Protein AF-A0A9D7SZI3-F1 (afdb_monomer_lite)

Sequence (268 aa):
MIVQEKLRLREKVSYGCGDFASCLYWQTFMLYLTFYYTDVFGLSALAAAALLGLSRSVDAFFDPVMGMIGDRTKTRWGKYRPYLLWLCVPFALAGVLTFTTPGDTMVIRLESGFAGLVRNGFGAIAEGFKGFAYVFDAFHVGFVANWFENLSSMANALKAEVTGRLIWAFFTYNTLMLLYTAINIPYTAMLGVITPNSVERTSLSSIKFVGAFLGGNIVVSFFLLLCVKWLGQGNAAQGWQYTFTIIGAAAIVFFVTFFNTQERVTRQ

pLDDT: mean 85.44, std 7.6, range [35.38, 93.62]

Secondary structure (DSSP, 8-state):
----PPPPHHHHHHHHHHHHHHHHHHHHHHHHHHHIIIIIS---HHHHHHHHHHHHHHHHHHHHHHHHHHHH---TT-SSHHHHHHHHHHHHHHHHHHTPPPPHHHHHHHHHHHHHHHHHHHHHHHHHHHHHHHHHHHTT-HHHHHHHHHHHHHHHHHHHT--HHHHHHHHHHHHHHHHHHHHHHHHHHHHHHH-S-HHHHHHHHHHHHHHHIIIIIIIIIIIIHHHHHHHHTT-HHHHHHHHHHHHHHHTHHHHHHHHH--------

Structure (mmCIF, N/CA/C/O backbone):
data_AF-A0A9D7SZI3-F1
#
_entry.id   AF-A0A9D7SZI3-F1
#
loop_
_atom_site.group_PDB
_atom_site.id
_atom_site.type_symbol
_atom_site.label_atom_id
_atom_site.label_alt_id
_atom_site.label_comp_id
_atom_site.label_asym_id
_atom_site.label_entity_id
_atom_site.label_seq_id
_atom_site.pdbx_PDB_ins_code
_atom_site.Cartn_x
_atom_site.Cartn_y
_atom_site.Cartn_z
_atom_site.occupancy
_atom_site.B_iso_or_equiv
_atom_site.auth_seq_id
_atom_site.auth_comp_id
_atom_site.auth_asym_id
_atom_site.auth_atom_id
_atom_site.pdbx_PDB_model_num
ATOM 1 N N . MET A 1 1 ? -32.062 5.744 28.380 1.00 35.38 1 MET A N 1
ATOM 2 C CA . MET A 1 1 ? -30.679 6.014 28.832 1.00 35.38 1 MET A CA 1
ATOM 3 C C . MET A 1 1 ? -29.761 5.014 28.151 1.00 35.38 1 MET A C 1
ATOM 5 O O . MET A 1 1 ? -29.783 3.850 28.522 1.00 35.38 1 MET A O 1
ATOM 9 N N . ILE A 1 2 ? -29.021 5.421 27.116 1.00 43.84 2 ILE A N 1
ATOM 10 C CA . ILE A 1 2 ? -27.943 4.578 26.584 1.00 43.84 2 ILE A CA 1
ATOM 11 C C . ILE A 1 2 ? -26.824 4.679 27.614 1.00 43.84 2 ILE A C 1
ATOM 13 O O . ILE A 1 2 ? -26.226 5.744 27.759 1.00 43.84 2 ILE A O 1
ATOM 17 N N . VAL A 1 3 ? -26.598 3.618 28.385 1.00 48.81 3 VAL A N 1
ATOM 18 C CA . VAL A 1 3 ? -25.419 3.523 29.247 1.00 48.81 3 VAL A CA 1
ATOM 19 C C . VAL A 1 3 ? -24.211 3.661 28.321 1.00 48.81 3 VAL A C 1
ATOM 21 O O . VAL A 1 3 ? -23.968 2.796 27.482 1.00 48.81 3 VAL A O 1
ATOM 24 N N . GLN A 1 4 ? -23.513 4.797 28.390 1.00 55.09 4 GLN A N 1
ATOM 25 C CA . GLN A 1 4 ? -22.267 5.008 27.659 1.00 55.09 4 GLN A CA 1
ATOM 26 C C . GLN A 1 4 ? -21.216 4.076 28.265 1.00 55.09 4 GLN A C 1
ATOM 28 O O . GLN A 1 4 ? -20.529 4.440 29.218 1.00 55.09 4 GLN A O 1
ATOM 33 N N . GLU A 1 5 ? -21.110 2.855 27.743 1.00 64.00 5 GLU A N 1
ATOM 34 C CA . GLU A 1 5 ? -20.020 1.958 28.112 1.00 64.00 5 GLU A CA 1
ATOM 35 C C . GLU A 1 5 ? -18.685 2.613 27.740 1.00 64.00 5 GLU A C 1
ATOM 37 O O . GLU A 1 5 ? -18.404 2.910 26.575 1.00 64.00 5 GLU A O 1
ATOM 42 N N . LYS A 1 6 ? -17.857 2.851 28.760 1.00 72.81 6 LYS A N 1
ATOM 43 C CA . LYS A 1 6 ? -16.458 3.240 28.593 1.00 72.81 6 LYS A CA 1
ATOM 44 C C . LYS A 1 6 ? -15.742 2.120 2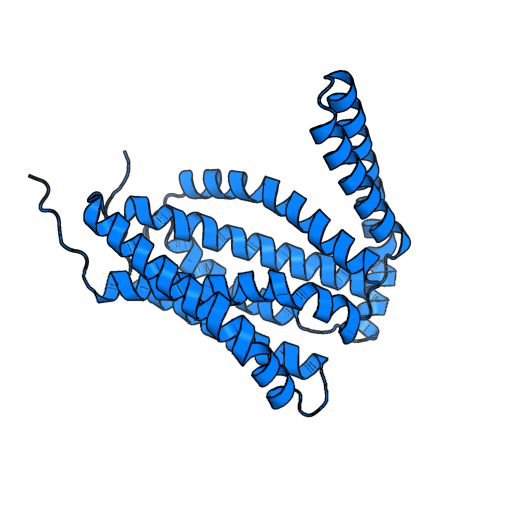7.842 1.00 72.81 6 LYS A C 1
ATOM 46 O O . LYS A 1 6 ? -15.781 0.966 28.272 1.00 72.81 6 LYS A O 1
ATOM 51 N N . LEU A 1 7 ? -15.071 2.452 26.740 1.00 79.69 7 LEU A N 1
ATOM 52 C CA . LEU A 1 7 ? -14.306 1.466 25.981 1.00 79.69 7 LEU A CA 1
ATOM 53 C C . LEU A 1 7 ? -13.158 0.934 26.836 1.00 79.69 7 LEU A C 1
ATOM 55 O O . LEU A 1 7 ? -12.437 1.701 27.485 1.00 79.69 7 LEU A O 1
ATOM 59 N N . ARG A 1 8 ? -12.951 -0.384 26.808 1.00 84.44 8 ARG A N 1
ATOM 60 C CA . ARG A 1 8 ? -11.835 -0.991 27.541 1.00 84.44 8 ARG A CA 1
ATOM 61 C C . ARG A 1 8 ? -10.522 -0.560 26.895 1.00 84.44 8 ARG A C 1
ATOM 63 O O . ARG A 1 8 ? -10.411 -0.505 25.671 1.00 84.44 8 ARG A O 1
ATOM 70 N N . LEU A 1 9 ? -9.493 -0.332 27.713 1.00 83.56 9 LEU A N 1
ATOM 71 C CA . LEU A 1 9 ? -8.164 0.069 27.233 1.00 83.56 9 LEU A CA 1
ATOM 72 C C . LEU A 1 9 ? -7.626 -0.887 26.155 1.00 83.56 9 LEU A C 1
ATOM 74 O O . LEU A 1 9 ? -7.073 -0.440 25.156 1.00 83.56 9 LEU A O 1
ATOM 78 N N . ARG A 1 10 ? -7.868 -2.195 26.312 1.00 83.44 10 ARG A N 1
ATOM 79 C CA . ARG A 1 10 ? -7.487 -3.225 25.335 1.00 83.44 10 ARG A CA 1
ATOM 80 C C . ARG A 1 10 ? -8.072 -2.975 23.944 1.00 83.44 10 ARG A C 1
ATOM 82 O O . ARG A 1 10 ? -7.363 -3.173 22.963 1.00 83.44 10 ARG A O 1
ATOM 89 N N . GLU A 1 11 ? -9.329 -2.541 23.847 1.00 84.31 11 GLU A N 1
ATOM 90 C CA . GLU A 1 11 ? -9.974 -2.251 22.559 1.00 84.31 11 GLU A CA 1
ATOM 91 C C . GLU A 1 11 ? -9.332 -1.027 21.908 1.00 84.31 11 GLU A C 1
ATOM 93 O O . GLU A 1 11 ? -9.001 -1.058 20.726 1.00 84.31 11 GLU A O 1
ATOM 98 N N . LYS A 1 12 ? -9.077 0.022 22.703 1.00 85.88 12 LYS A N 1
ATOM 99 C CA . LYS A 1 12 ? -8.438 1.252 22.221 1.00 85.88 12 LYS A CA 1
ATOM 100 C C . LYS A 1 12 ? -7.021 1.007 21.713 1.00 85.88 12 LYS A C 1
ATOM 102 O O . LYS A 1 12 ? -6.677 1.453 20.624 1.00 85.88 12 LYS A O 1
ATOM 107 N N . VAL A 1 13 ? -6.217 0.275 22.485 1.00 87.38 13 VAL A N 1
ATOM 108 C CA . VAL A 1 13 ? -4.839 -0.074 22.112 1.00 87.38 13 VAL A CA 1
ATOM 109 C C . VAL A 1 13 ? -4.837 -0.972 20.879 1.00 87.38 13 VAL A C 1
ATOM 111 O O . VAL A 1 13 ? -4.111 -0.689 19.937 1.00 87.38 13 VAL A O 1
ATOM 114 N N . SER A 1 14 ? -5.698 -1.994 20.829 1.00 86.75 14 SER A N 1
ATOM 115 C CA . SER A 1 14 ? -5.783 -2.887 19.662 1.00 86.75 14 SER A CA 1
ATOM 116 C C . SER A 1 14 ? -6.218 -2.154 18.397 1.00 86.75 14 SER A C 1
ATOM 118 O O . SER A 1 14 ? -5.768 -2.507 17.310 1.00 86.75 14 SER A O 1
ATOM 120 N N . TYR A 1 15 ? -7.078 -1.140 18.532 1.00 86.81 15 TYR A N 1
ATOM 121 C CA . TYR A 1 15 ? -7.396 -0.235 17.438 1.00 86.81 15 TYR A CA 1
ATOM 122 C C . TYR A 1 15 ? -6.131 0.519 17.012 1.00 86.81 15 TYR A C 1
ATOM 124 O O . TYR A 1 15 ? -5.664 0.297 15.908 1.00 86.81 15 TYR A O 1
ATOM 132 N N . GLY A 1 16 ? -5.463 1.263 17.902 1.00 86.62 16 GLY A N 1
ATOM 133 C CA . GLY A 1 16 ? -4.212 1.968 17.565 1.00 86.62 16 GLY A CA 1
ATOM 134 C C . GLY A 1 16 ? -3.120 1.094 16.931 1.00 86.62 16 GLY A C 1
ATOM 135 O O . GLY A 1 16 ? -2.449 1.529 15.998 1.00 86.62 16 GLY A O 1
ATOM 136 N N . CYS A 1 17 ? -2.977 -0.159 17.367 1.00 86.94 17 CYS A N 1
ATOM 137 C CA . CYS A 1 17 ? -2.042 -1.117 16.774 1.00 86.94 17 CYS A CA 1
ATOM 138 C C . CYS A 1 17 ? -2.381 -1.471 15.310 1.00 86.94 17 CYS A C 1
ATOM 140 O O . CYS A 1 17 ? -1.472 -1.695 14.513 1.00 86.94 17 CYS A O 1
ATOM 142 N N . GLY A 1 18 ? -3.660 -1.486 14.926 1.00 85.81 18 GLY A N 1
ATOM 143 C CA . GLY A 1 18 ? -4.059 -1.663 13.525 1.00 85.81 18 GLY A CA 1
ATOM 144 C C . GLY A 1 18 ? -3.600 -0.497 12.643 1.00 85.81 18 GLY A C 1
ATOM 145 O O . GLY A 1 18 ? -3.135 -0.703 11.520 1.00 85.81 18 GLY A O 1
ATOM 146 N N . ASP A 1 19 ? -3.640 0.729 13.171 1.00 86.94 19 ASP A N 1
ATOM 147 C CA . ASP A 1 19 ? -3.132 1.904 12.452 1.00 86.94 19 ASP A CA 1
ATOM 148 C C . ASP A 1 19 ? -1.609 1.902 12.369 1.00 86.94 19 ASP A C 1
ATOM 150 O O . ASP A 1 19 ? -1.048 2.198 11.321 1.00 86.94 19 ASP A O 1
ATOM 154 N N . PHE A 1 20 ? -0.938 1.475 13.442 1.00 89.12 20 PHE A N 1
ATOM 155 C CA . PHE A 1 20 ? 0.502 1.232 13.433 1.00 89.12 20 PHE A CA 1
ATOM 156 C C . PHE A 1 20 ? 0.895 0.305 12.274 1.00 89.12 20 PHE A C 1
ATOM 158 O O . PHE A 1 20 ? 1.752 0.670 11.473 1.00 89.12 20 PHE A O 1
ATOM 165 N N . ALA A 1 21 ? 0.223 -0.844 12.125 1.00 87.00 21 ALA A N 1
ATOM 166 C CA . ALA A 1 21 ? 0.484 -1.777 11.027 1.00 87.00 21 ALA A CA 1
ATOM 167 C C . ALA A 1 21 ? 0.198 -1.152 9.651 1.00 87.00 21 ALA A C 1
ATOM 169 O O . ALA A 1 21 ? 1.016 -1.268 8.743 1.00 87.00 21 ALA A O 1
ATOM 170 N N . SER A 1 22 ? -0.919 -0.433 9.506 1.00 85.44 22 SER A N 1
ATOM 171 C CA . SER A 1 22 ? -1.284 0.262 8.259 1.00 85.44 22 SER A CA 1
ATOM 172 C C . SER A 1 22 ? -0.234 1.299 7.849 1.00 85.44 22 SER A C 1
ATOM 174 O O . SER A 1 22 ? 0.132 1.406 6.676 1.00 85.44 22 SER A O 1
ATOM 176 N N . CYS A 1 23 ? 0.272 2.056 8.821 1.00 88.31 23 CYS A N 1
ATOM 177 C CA . CYS A 1 23 ? 1.246 3.115 8.603 1.00 88.31 23 CYS A CA 1
ATOM 178 C C . CYS A 1 23 ? 2.655 2.593 8.334 1.00 88.31 23 CYS A C 1
ATOM 180 O O . CYS A 1 23 ? 3.398 3.282 7.639 1.00 88.31 23 CYS A O 1
ATOM 182 N N . LEU A 1 24 ? 3.009 1.383 8.790 1.00 88.19 24 LEU A N 1
ATOM 183 C CA . LEU A 1 24 ? 4.254 0.734 8.364 1.00 88.19 24 LEU A CA 1
ATOM 184 C C . LEU A 1 24 ? 4.293 0.584 6.839 1.00 88.19 24 LEU A C 1
ATOM 186 O O . LEU A 1 24 ? 5.290 0.925 6.214 1.00 88.19 24 LEU A O 1
ATOM 190 N N . TYR A 1 25 ? 3.199 0.138 6.222 1.00 87.31 25 TYR A N 1
ATOM 191 C CA . TYR A 1 25 ? 3.126 0.013 4.765 1.00 87.31 25 TYR A CA 1
ATOM 192 C C . TYR A 1 25 ? 3.063 1.372 4.079 1.00 87.31 25 TYR A C 1
ATOM 194 O O . TYR A 1 25 ? 3.909 1.679 3.240 1.00 87.31 25 TYR A O 1
ATOM 202 N N . TRP A 1 26 ? 2.099 2.207 4.476 1.00 86.25 26 TRP A N 1
ATOM 203 C CA . TRP A 1 26 ? 1.867 3.503 3.839 1.00 86.25 26 TRP A CA 1
ATOM 204 C C . TRP A 1 26 ? 3.117 4.378 3.835 1.00 86.25 26 TRP A C 1
ATOM 206 O O . TRP A 1 26 ? 3.531 4.859 2.782 1.00 86.25 26 TRP A O 1
ATOM 216 N N . GLN A 1 27 ? 3.763 4.538 4.994 1.00 89.19 27 GLN A N 1
ATOM 217 C CA . GLN A 1 27 ? 4.953 5.374 5.098 1.00 89.19 27 GLN A CA 1
ATOM 218 C C . GLN A 1 27 ? 6.115 4.795 4.290 1.00 89.19 27 GLN A C 1
ATOM 220 O O . GLN A 1 27 ? 6.851 5.549 3.653 1.00 89.19 27 GLN A O 1
ATOM 225 N N . THR A 1 28 ? 6.263 3.466 4.265 1.00 88.06 28 THR A N 1
ATOM 226 C CA . THR A 1 28 ? 7.332 2.834 3.484 1.00 88.06 28 THR A CA 1
ATOM 227 C C . THR A 1 28 ? 7.138 3.082 1.997 1.00 88.06 28 THR A C 1
ATOM 229 O O . THR A 1 28 ? 8.106 3.371 1.296 1.00 88.06 28 THR A O 1
ATOM 232 N N . PHE A 1 29 ? 5.898 3.050 1.505 1.00 85.56 29 PHE A N 1
ATOM 233 C CA . PHE A 1 29 ? 5.634 3.346 0.100 1.00 85.56 29 PHE A CA 1
ATOM 234 C C . PHE A 1 29 ? 5.911 4.801 -0.255 1.00 85.56 29 PHE A C 1
ATOM 236 O O . PHE A 1 29 ? 6.459 5.071 -1.319 1.00 85.56 29 PHE A O 1
ATOM 243 N N . MET A 1 30 ? 5.558 5.734 0.633 1.00 85.62 30 MET A N 1
ATOM 244 C CA . MET A 1 30 ? 5.808 7.158 0.398 1.00 85.62 30 MET A CA 1
ATOM 245 C C . MET A 1 30 ? 7.298 7.483 0.359 1.00 85.62 30 MET A C 1
ATOM 247 O O . MET A 1 30 ? 7.715 8.300 -0.455 1.00 85.62 30 MET A O 1
ATOM 251 N N . LEU A 1 31 ? 8.088 6.871 1.242 1.00 88.06 31 LEU A N 1
ATOM 252 C CA . LEU A 1 31 ? 9.496 7.225 1.395 1.00 88.06 31 LEU A CA 1
ATOM 253 C C . LEU A 1 31 ? 10.429 6.396 0.524 1.00 88.06 31 LEU A C 1
ATOM 255 O O . LEU A 1 31 ? 11.403 6.938 0.018 1.00 88.06 31 LEU A O 1
ATOM 259 N N . TYR A 1 32 ? 10.171 5.098 0.372 1.00 89.06 32 TYR A N 1
ATOM 260 C CA . TYR A 1 32 ? 11.195 4.158 -0.082 1.00 89.06 32 TYR A CA 1
ATOM 261 C C . TYR A 1 32 ? 10.868 3.414 -1.370 1.00 89.06 32 TYR A C 1
ATOM 263 O O . TYR A 1 32 ? 11.782 2.897 -2.008 1.00 89.06 32 TYR A O 1
ATOM 271 N N . LEU A 1 33 ? 9.603 3.368 -1.791 1.00 88.88 33 LEU A N 1
ATOM 272 C CA . LEU A 1 33 ? 9.218 2.587 -2.968 1.00 88.88 33 LEU A CA 1
ATOM 273 C C . LEU A 1 33 ? 9.842 3.127 -4.259 1.00 88.88 33 LEU A C 1
ATOM 275 O O . LEU A 1 33 ? 10.287 2.342 -5.091 1.00 88.88 33 LEU A O 1
ATOM 279 N N . THR A 1 34 ? 9.948 4.451 -4.400 1.00 89.75 34 THR A N 1
ATOM 280 C CA . THR A 1 34 ? 10.642 5.065 -5.541 1.00 89.75 34 THR A CA 1
ATOM 281 C C . THR A 1 34 ? 12.109 4.644 -5.583 1.00 89.75 34 THR A C 1
ATOM 283 O O . THR A 1 34 ? 12.559 4.168 -6.618 1.00 89.75 34 THR A O 1
ATOM 286 N N . PHE A 1 35 ? 12.825 4.742 -4.454 1.00 87.88 35 PHE A N 1
ATOM 287 C CA . PHE A 1 35 ? 14.231 4.326 -4.357 1.00 87.88 35 PHE A CA 1
ATOM 288 C C . PHE A 1 35 ? 14.410 2.836 -4.642 1.00 87.88 35 PHE A C 1
ATOM 290 O O . PHE A 1 35 ? 15.340 2.437 -5.332 1.00 87.88 35 PHE A O 1
ATOM 297 N N . TYR A 1 36 ? 13.503 1.994 -4.147 1.00 89.25 36 TYR A N 1
ATOM 298 C CA . TYR A 1 36 ? 13.521 0.570 -4.457 1.00 89.25 36 TYR A CA 1
ATOM 299 C C . TYR A 1 36 ? 13.370 0.323 -5.967 1.00 89.25 36 TYR A C 1
ATOM 301 O O . TYR A 1 36 ? 14.130 -0.452 -6.550 1.00 89.25 36 TYR A O 1
ATOM 309 N N . TYR A 1 37 ? 12.433 1.014 -6.620 1.00 89.88 37 TYR A N 1
ATOM 310 C CA . TYR A 1 37 ? 12.204 0.863 -8.053 1.00 89.88 37 TYR A CA 1
ATOM 311 C C . TYR A 1 37 ? 13.349 1.367 -8.926 1.00 89.88 37 TYR A C 1
ATOM 313 O O . TYR A 1 37 ? 13.653 0.720 -9.929 1.00 89.88 37 TYR A O 1
ATOM 321 N N . THR A 1 38 ? 14.023 2.446 -8.536 1.00 90.06 38 THR A N 1
ATOM 322 C CA . THR A 1 38 ? 15.177 2.959 -9.282 1.00 90.06 38 THR A CA 1
ATOM 323 C C . THR A 1 38 ? 16.442 2.156 -9.012 1.00 90.06 38 THR A C 1
ATOM 325 O O . THR A 1 38 ? 17.086 1.692 -9.949 1.00 90.06 38 THR A O 1
ATOM 328 N N . ASP A 1 39 ? 16.774 1.928 -7.743 1.00 85.94 39 ASP A N 1
ATOM 329 C CA . ASP A 1 39 ? 18.122 1.500 -7.353 1.00 85.94 39 ASP A CA 1
ATOM 330 C C . ASP A 1 39 ? 18.249 -0.024 -7.268 1.00 85.94 39 ASP A C 1
ATOM 332 O O . ASP A 1 39 ? 19.334 -0.573 -7.451 1.00 85.94 39 ASP A O 1
ATOM 336 N N . VAL A 1 40 ? 17.146 -0.725 -6.991 1.00 85.25 40 VAL A N 1
ATOM 337 C CA . VAL A 1 40 ? 17.132 -2.191 -6.852 1.00 85.25 40 VAL A CA 1
ATOM 338 C C . VAL A 1 40 ? 16.502 -2.846 -8.073 1.00 85.25 40 VAL A C 1
ATOM 340 O O . VAL A 1 40 ? 17.044 -3.801 -8.625 1.00 85.25 40 VAL A O 1
ATOM 343 N N . PHE A 1 41 ? 15.351 -2.336 -8.507 1.00 82.25 41 PHE A N 1
ATOM 344 C CA . PHE A 1 41 ? 14.621 -2.876 -9.656 1.00 82.25 41 PHE A CA 1
ATOM 345 C C . PHE A 1 41 ? 15.207 -2.423 -10.999 1.00 82.25 41 PHE A C 1
ATOM 347 O O . PHE A 1 41 ? 15.075 -3.132 -12.003 1.00 82.25 41 PHE A O 1
ATOM 354 N N . GLY A 1 42 ? 15.889 -1.275 -11.018 1.00 84.56 42 GLY A N 1
ATOM 355 C CA . GLY A 1 42 ? 16.525 -0.720 -12.211 1.00 84.56 42 GLY A CA 1
ATOM 356 C C . GLY A 1 42 ? 15.542 -0.089 -13.198 1.00 84.56 42 GLY A C 1
ATOM 357 O O . GLY A 1 42 ? 15.817 -0.080 -14.395 1.00 84.56 42 GLY A O 1
ATOM 358 N N . LEU A 1 43 ? 14.382 0.386 -12.731 1.00 87.88 43 LEU A N 1
ATOM 359 C CA . LEU A 1 43 ? 13.496 1.223 -13.542 1.00 87.88 43 LEU A CA 1
ATOM 360 C C . LEU A 1 43 ? 14.085 2.631 -13.666 1.00 87.88 43 LEU A C 1
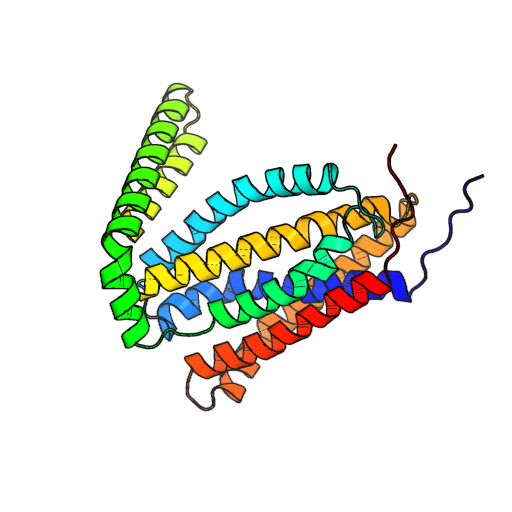ATOM 362 O O . LEU A 1 43 ? 14.752 3.117 -12.750 1.00 87.88 43 LEU A O 1
ATOM 366 N N . SER A 1 44 ? 13.808 3.320 -14.775 1.00 90.69 44 SER A N 1
ATOM 367 C CA . SER A 1 44 ? 14.154 4.737 -14.861 1.00 90.69 44 SER A CA 1
ATOM 368 C C . SER A 1 44 ? 13.393 5.526 -13.789 1.00 90.69 44 SER A C 1
ATOM 370 O O . SER A 1 44 ? 12.268 5.181 -13.412 1.00 90.69 44 SER A O 1
ATOM 372 N N . ALA A 1 45 ? 13.985 6.620 -13.305 1.00 89.12 45 ALA A N 1
ATOM 373 C CA . ALA A 1 45 ? 13.317 7.497 -12.344 1.00 89.12 45 ALA A CA 1
ATOM 374 C C . ALA A 1 45 ? 11.984 8.036 -12.892 1.00 89.12 45 ALA A C 1
ATOM 376 O O . ALA A 1 45 ? 11.014 8.167 -12.144 1.00 89.12 45 ALA A O 1
ATOM 377 N N . LEU A 1 46 ? 11.920 8.290 -14.205 1.00 89.06 46 LEU A N 1
ATOM 378 C CA . LEU A 1 46 ? 10.707 8.743 -14.873 1.00 89.06 46 LEU A CA 1
ATOM 379 C C . LEU A 1 46 ? 9.625 7.657 -14.867 1.00 89.06 46 LEU A C 1
ATOM 381 O O . LEU A 1 46 ? 8.490 7.950 -14.499 1.00 89.06 46 LEU A O 1
ATOM 385 N N . ALA A 1 47 ? 9.959 6.413 -15.219 1.00 89.25 47 ALA A N 1
ATOM 386 C CA . ALA A 1 47 ? 8.999 5.312 -15.195 1.00 89.25 47 ALA A CA 1
ATOM 387 C C . ALA A 1 47 ? 8.544 4.976 -13.773 1.00 89.25 47 ALA A C 1
ATOM 389 O O . ALA A 1 47 ? 7.355 4.759 -13.555 1.00 89.25 47 ALA A O 1
ATOM 390 N N . ALA A 1 48 ? 9.447 4.992 -12.790 1.00 91.12 48 ALA A N 1
ATOM 391 C CA . ALA A 1 48 ? 9.080 4.799 -11.390 1.00 91.12 48 ALA A CA 1
ATOM 392 C C . ALA A 1 48 ? 8.098 5.888 -10.919 1.00 91.12 48 ALA A C 1
ATOM 394 O O . ALA A 1 48 ? 7.040 5.572 -10.378 1.00 91.12 48 ALA A O 1
ATOM 395 N N . ALA A 1 49 ? 8.387 7.165 -11.190 1.00 89.12 49 ALA A N 1
ATOM 396 C CA . ALA A 1 49 ? 7.495 8.271 -10.838 1.00 89.12 49 ALA A CA 1
ATOM 397 C C . ALA A 1 49 ? 6.146 8.194 -11.575 1.00 89.12 49 ALA A C 1
ATOM 399 O O . ALA A 1 49 ? 5.093 8.375 -10.958 1.00 89.12 49 ALA A O 1
ATOM 400 N N . ALA A 1 50 ? 6.166 7.883 -12.874 1.00 91.81 50 ALA A N 1
ATOM 401 C CA . ALA A 1 50 ? 4.971 7.724 -13.694 1.00 91.81 50 ALA A CA 1
ATOM 402 C C . ALA A 1 50 ? 4.080 6.577 -13.194 1.00 91.81 50 ALA A C 1
ATOM 404 O O . ALA A 1 50 ? 2.869 6.752 -13.075 1.00 91.81 50 ALA A O 1
ATOM 405 N N . LEU A 1 51 ? 4.674 5.434 -12.834 1.00 91.81 51 LEU A N 1
ATOM 406 C CA . LEU A 1 51 ? 3.974 4.276 -12.276 1.00 91.81 51 LEU A CA 1
ATOM 407 C C . LEU A 1 51 ? 3.308 4.623 -10.952 1.00 91.81 51 LEU A C 1
ATOM 409 O O . LEU A 1 51 ? 2.125 4.334 -10.764 1.00 91.81 51 LEU A O 1
ATOM 413 N N . LEU A 1 52 ? 4.046 5.263 -10.046 1.00 90.56 52 LEU A N 1
ATOM 414 C CA . LEU A 1 52 ? 3.516 5.635 -8.740 1.00 90.56 52 LEU A CA 1
ATOM 415 C C . LEU A 1 52 ? 2.392 6.659 -8.870 1.00 90.56 52 LEU A C 1
ATOM 417 O O . LEU A 1 52 ? 1.345 6.472 -8.258 1.00 90.56 52 LEU A O 1
ATOM 421 N N . GLY A 1 53 ? 2.562 7.698 -9.689 1.00 88.50 53 GLY A N 1
ATOM 422 C CA . GLY A 1 53 ? 1.526 8.715 -9.858 1.00 88.50 53 GLY A CA 1
ATOM 423 C C . GLY A 1 53 ? 0.278 8.202 -10.574 1.00 88.50 53 GLY A C 1
ATOM 424 O O . GLY A 1 53 ? -0.823 8.486 -10.113 1.00 88.50 53 GLY A O 1
ATOM 425 N N . LEU A 1 54 ? 0.417 7.375 -11.617 1.00 87.62 54 LEU A N 1
ATOM 426 C CA . LEU A 1 54 ? -0.742 6.749 -12.266 1.00 87.62 54 LEU A CA 1
ATOM 427 C C . LEU A 1 54 ? -1.505 5.822 -11.324 1.00 87.62 54 LEU A C 1
ATOM 429 O O . LEU A 1 54 ? -2.734 5.821 -11.327 1.00 87.62 54 LEU A O 1
ATOM 433 N N . SER A 1 55 ? -0.793 5.074 -10.483 1.00 88.31 55 SER A N 1
ATOM 434 C CA . SER A 1 55 ? -1.440 4.213 -9.488 1.00 88.31 55 SER A CA 1
ATOM 435 C C . SER A 1 55 ? -2.220 5.036 -8.450 1.00 88.31 55 SER A C 1
ATOM 437 O O . SER A 1 55 ? -3.268 4.601 -7.994 1.00 88.31 55 SER A O 1
ATOM 439 N N . ARG A 1 56 ? -1.809 6.276 -8.134 1.00 85.81 56 ARG A N 1
ATOM 440 C CA . ARG A 1 56 ? -2.620 7.163 -7.271 1.00 85.81 56 ARG A CA 1
ATOM 441 C C . ARG A 1 56 ? -3.918 7.610 -7.917 1.00 85.81 56 ARG A C 1
ATOM 443 O O . ARG A 1 56 ? -4.903 7.801 -7.211 1.00 85.81 56 ARG A O 1
ATOM 450 N N . SER A 1 57 ? -3.940 7.785 -9.235 1.00 81.94 57 SER A N 1
ATOM 451 C CA . SER A 1 57 ? -5.195 8.050 -9.939 1.00 81.94 57 SER A CA 1
ATOM 452 C C . SER A 1 57 ? -6.133 6.860 -9.829 1.00 81.94 57 SER A C 1
ATOM 454 O O . SER A 1 57 ? -7.319 7.063 -9.604 1.00 81.94 57 SER A O 1
ATOM 456 N N . VAL A 1 58 ? -5.605 5.636 -9.930 1.00 83.38 58 VAL A N 1
ATOM 457 C CA . VAL A 1 58 ? -6.372 4.407 -9.692 1.00 83.38 58 VAL A CA 1
ATOM 458 C C . VAL A 1 58 ? -6.974 4.442 -8.282 1.00 83.38 58 VAL A C 1
ATOM 460 O O . VAL A 1 58 ? -8.196 4.382 -8.151 1.00 83.38 58 VAL A O 1
ATOM 463 N N . ASP A 1 59 ? -6.162 4.665 -7.249 1.00 84.94 59 ASP A N 1
ATOM 464 C CA . ASP A 1 59 ? -6.639 4.746 -5.859 1.00 84.94 59 ASP A CA 1
ATOM 465 C C . ASP A 1 59 ? -7.725 5.813 -5.664 1.00 84.94 59 ASP A C 1
ATOM 467 O O . ASP A 1 59 ? -8.748 5.547 -5.035 1.00 84.94 59 ASP A O 1
ATOM 471 N N . ALA A 1 60 ? -7.572 6.989 -6.282 1.00 84.88 60 ALA A N 1
ATOM 472 C CA . ALA A 1 60 ? -8.557 8.068 -6.195 1.00 84.88 60 ALA A CA 1
ATOM 473 C C . ALA A 1 60 ? -9.961 7.652 -6.679 1.00 84.88 60 ALA A C 1
ATOM 475 O O . ALA A 1 60 ? -10.961 8.177 -6.185 1.00 84.88 60 ALA A O 1
ATOM 476 N N . PHE A 1 61 ? -10.057 6.699 -7.611 1.00 82.69 61 PHE A N 1
ATOM 477 C CA . PHE A 1 61 ? -11.334 6.121 -8.041 1.00 82.69 61 PHE A CA 1
ATOM 478 C C . PHE A 1 61 ? -11.799 4.973 -7.142 1.00 82.69 61 PHE A C 1
ATOM 480 O O . PHE A 1 61 ? -12.994 4.862 -6.854 1.00 82.69 61 PHE A O 1
ATOM 487 N N . PHE A 1 62 ? -10.884 4.102 -6.712 1.00 87.62 62 PHE A N 1
ATOM 488 C CA . PHE A 1 62 ? -11.233 2.920 -5.922 1.00 87.62 62 PHE A CA 1
ATOM 489 C C . PHE A 1 62 ? -11.611 3.255 -4.477 1.00 87.62 62 PHE A C 1
ATOM 491 O O . PHE A 1 62 ? -12.453 2.561 -3.903 1.00 87.62 62 PHE A O 1
ATOM 498 N N . ASP A 1 63 ? -11.082 4.339 -3.912 1.00 90.06 63 ASP A N 1
ATOM 499 C CA . ASP A 1 63 ? -11.362 4.763 -2.542 1.00 90.06 63 ASP A CA 1
ATOM 500 C C . ASP A 1 63 ? -12.872 5.032 -2.303 1.00 90.06 63 ASP A C 1
ATOM 502 O O . ASP A 1 63 ? -13.468 4.391 -1.425 1.00 90.06 63 ASP A O 1
ATOM 506 N N . PRO A 1 64 ? -13.568 5.878 -3.098 1.00 90.94 64 PRO A N 1
ATOM 507 C CA . PRO A 1 64 ? -15.020 6.047 -2.984 1.00 90.94 64 PRO A CA 1
ATOM 508 C C . PRO A 1 64 ? -15.813 4.759 -3.222 1.00 90.94 64 PRO A C 1
ATOM 510 O O . PRO A 1 64 ? -16.800 4.496 -2.529 1.00 90.94 64 PRO A O 1
ATOM 513 N N . VAL A 1 65 ? -15.389 3.941 -4.192 1.00 90.88 65 VAL A N 1
ATOM 514 C CA . VAL A 1 65 ? -16.041 2.661 -4.508 1.00 90.88 65 VAL A CA 1
ATOM 515 C C . VAL A 1 65 ? -15.993 1.733 -3.304 1.00 90.88 65 VAL A C 1
ATOM 517 O O . VAL A 1 65 ? -17.016 1.170 -2.911 1.00 90.88 65 VAL A O 1
ATOM 520 N N . MET A 1 66 ? -14.831 1.627 -2.669 1.00 90.38 66 MET A N 1
ATOM 521 C CA . MET A 1 66 ? -14.659 0.825 -1.471 1.00 90.38 66 MET A CA 1
ATOM 522 C C . MET A 1 66 ? -15.470 1.372 -0.293 1.00 90.38 66 MET A C 1
ATOM 524 O O . MET A 1 66 ? -16.055 0.591 0.458 1.00 90.38 66 MET A O 1
ATOM 528 N N . GLY A 1 67 ? -15.585 2.697 -0.166 1.00 87.25 67 GLY A N 1
ATOM 529 C CA . GLY A 1 67 ? -16.500 3.332 0.785 1.00 87.25 67 GLY A CA 1
ATOM 530 C C . GLY A 1 67 ? -17.950 2.878 0.584 1.00 87.25 67 GLY A C 1
ATOM 531 O O . GLY A 1 67 ? -18.590 2.408 1.526 1.00 87.25 67 GLY A O 1
ATOM 532 N N . MET A 1 68 ? -18.445 2.914 -0.658 1.00 88.06 68 MET A N 1
ATOM 533 C CA . MET A 1 68 ? -19.797 2.452 -1.007 1.00 88.06 68 MET A CA 1
ATOM 534 C C . MET A 1 68 ? -20.002 0.952 -0.751 1.00 88.06 68 MET A C 1
ATOM 536 O O . MET A 1 68 ? -21.066 0.543 -0.278 1.00 88.06 68 MET A O 1
ATOM 540 N N . ILE A 1 69 ? -19.001 0.121 -1.057 1.00 88.44 69 ILE A N 1
ATOM 541 C CA . ILE A 1 69 ? -19.033 -1.327 -0.800 1.00 88.44 69 ILE A CA 1
ATOM 542 C C . ILE A 1 69 ? -19.089 -1.590 0.705 1.00 88.44 69 ILE A C 1
ATOM 544 O O . ILE A 1 69 ? -19.971 -2.317 1.177 1.00 88.44 69 ILE A O 1
ATOM 548 N N . GLY A 1 70 ? -18.198 -0.955 1.469 1.00 83.75 70 GLY A N 1
ATOM 549 C CA . GLY A 1 70 ? -18.194 -1.012 2.927 1.00 83.75 70 GLY A CA 1
ATOM 550 C C . GLY A 1 70 ? -19.549 -0.602 3.493 1.00 83.75 70 GLY A C 1
ATOM 551 O O . GLY A 1 70 ? -20.066 -1.261 4.394 1.00 83.75 70 GLY A O 1
ATOM 552 N N . ASP A 1 71 ? -20.192 0.405 2.898 1.00 83.00 71 ASP A N 1
ATOM 553 C CA . ASP A 1 71 ? -21.494 0.873 3.350 1.00 83.00 71 ASP A CA 1
ATOM 554 C C . ASP A 1 71 ? -22.655 -0.099 3.137 1.00 83.00 71 ASP A C 1
ATOM 556 O O . ASP A 1 71 ? -23.582 -0.129 3.953 1.00 83.00 71 ASP A O 1
ATOM 560 N N . ARG A 1 72 ? -22.579 -0.934 2.100 1.00 83.50 72 ARG A N 1
ATOM 561 C CA . ARG A 1 72 ? -23.590 -1.952 1.764 1.00 83.50 72 ARG A CA 1
ATOM 562 C C . ARG A 1 72 ? -23.316 -3.318 2.392 1.00 83.50 72 ARG A C 1
ATOM 564 O O . ARG A 1 72 ? -24.166 -4.204 2.323 1.00 83.50 72 ARG A O 1
ATOM 571 N N . THR A 1 73 ? -22.152 -3.501 3.007 1.00 84.31 73 THR A N 1
ATOM 572 C CA . THR A 1 73 ? -21.727 -4.795 3.542 1.00 84.31 73 THR A CA 1
ATOM 573 C C . THR A 1 73 ? -22.532 -5.169 4.783 1.00 84.31 73 THR A C 1
ATOM 575 O O . THR A 1 73 ? -22.486 -4.487 5.803 1.00 84.31 73 THR A O 1
ATOM 578 N N . LYS A 1 74 ? -23.264 -6.285 4.715 1.00 79.50 74 LYS A N 1
ATOM 579 C CA . LYS A 1 74 ? -23.992 -6.864 5.851 1.00 79.50 74 LYS A CA 1
ATOM 580 C C . LYS A 1 74 ? -23.450 -8.258 6.116 1.00 79.50 74 LYS A C 1
ATOM 582 O O . LYS A 1 74 ? -23.679 -9.168 5.326 1.00 79.50 74 LYS A O 1
ATOM 587 N N . THR A 1 75 ? -22.731 -8.434 7.219 1.00 83.38 75 THR A N 1
ATOM 588 C CA . THR A 1 75 ? -22.245 -9.758 7.623 1.00 83.38 75 THR A CA 1
ATOM 589 C C . THR A 1 75 ? -22.544 -10.033 9.089 1.00 83.38 75 THR A C 1
ATOM 591 O O . THR A 1 75 ? -22.729 -9.116 9.888 1.00 83.38 75 THR A O 1
ATOM 594 N N . ARG A 1 76 ? -22.507 -11.316 9.459 1.00 76.31 76 ARG A N 1
ATOM 595 C CA . ARG A 1 76 ? -22.652 -11.780 10.847 1.00 76.31 76 ARG A CA 1
ATOM 596 C C . ARG A 1 76 ? -21.545 -11.303 11.800 1.00 76.31 76 ARG A C 1
ATOM 598 O O . ARG A 1 76 ? -21.698 -11.441 13.006 1.00 76.31 76 ARG A O 1
ATOM 605 N N . TRP A 1 77 ? -20.426 -10.788 11.282 1.00 74.44 77 TRP A N 1
ATOM 606 C CA . TRP A 1 77 ? -19.269 -10.358 12.081 1.00 74.44 77 TRP A CA 1
ATOM 607 C C . TRP A 1 77 ? -19.123 -8.834 12.185 1.00 74.44 77 TRP A C 1
ATOM 609 O O . TRP A 1 77 ? -18.169 -8.352 12.802 1.00 74.44 77 TRP A O 1
ATOM 619 N N . GLY A 1 78 ? -20.071 -8.090 11.617 1.00 78.62 78 GLY A N 1
ATOM 620 C CA . GLY A 1 78 ? -20.035 -6.635 11.511 1.00 78.62 78 GLY A CA 1
ATOM 621 C C . GLY A 1 78 ? -19.987 -6.164 10.060 1.00 78.62 78 GLY A C 1
ATOM 622 O O . GLY A 1 78 ? -19.941 -6.954 9.113 1.00 78.62 78 GLY A O 1
ATOM 623 N N . LYS A 1 79 ? -20.018 -4.852 9.894 1.00 80.62 79 LYS A N 1
ATOM 624 C CA . LYS A 1 79 ? -20.001 -4.144 8.620 1.00 80.62 79 LYS A CA 1
ATOM 625 C C . LYS A 1 79 ? -18.585 -4.010 8.063 1.00 80.62 79 LYS A C 1
ATOM 627 O O . LYS A 1 79 ? -18.360 -4.300 6.893 1.00 80.62 79 LYS A O 1
ATOM 632 N N . TYR A 1 80 ? -17.623 -3.632 8.902 1.00 84.94 80 TYR A N 1
ATOM 633 C CA . TYR A 1 80 ? -16.259 -3.287 8.483 1.00 84.94 80 TYR A CA 1
ATOM 634 C C . TYR A 1 80 ? -15.209 -4.283 8.990 1.00 84.94 80 TYR A C 1
ATOM 636 O O . TYR A 1 80 ? -14.191 -4.506 8.339 1.00 84.94 80 TYR A O 1
ATOM 644 N N . ARG A 1 81 ? -15.476 -4.954 10.114 1.00 82.56 81 ARG A N 1
ATOM 645 C CA . ARG A 1 81 ? -14.586 -5.973 10.695 1.00 82.56 81 ARG A CA 1
ATOM 646 C C . ARG A 1 81 ? -14.186 -7.118 9.746 1.00 82.56 81 ARG A C 1
ATOM 648 O O . ARG A 1 81 ? -13.014 -7.487 9.767 1.00 82.56 81 ARG A O 1
ATOM 655 N N . PRO A 1 82 ? -15.068 -7.688 8.899 1.00 84.75 82 PRO A N 1
ATOM 656 C CA . PRO A 1 82 ? -14.685 -8.797 8.018 1.00 84.75 82 PRO A CA 1
ATOM 657 C C . PRO A 1 82 ? -13.521 -8.468 7.078 1.00 84.75 82 PRO A C 1
ATOM 659 O O . PRO A 1 82 ? -12.712 -9.346 6.796 1.00 84.75 82 PRO A O 1
ATOM 662 N N . TYR A 1 83 ? -13.405 -7.216 6.628 1.00 85.62 83 TYR A N 1
ATOM 663 C CA . TYR A 1 83 ? -12.325 -6.785 5.737 1.00 85.62 83 TYR A CA 1
ATOM 664 C C . TYR A 1 83 ? -10.949 -6.971 6.377 1.00 85.62 83 TYR A C 1
ATOM 666 O O . TYR A 1 83 ? -10.037 -7.482 5.736 1.00 85.62 83 TYR A O 1
ATOM 674 N N . LEU A 1 84 ? -10.826 -6.665 7.671 1.00 84.38 84 LEU A N 1
ATOM 675 C CA . LEU A 1 84 ? -9.595 -6.875 8.438 1.00 84.38 84 LEU A CA 1
ATOM 676 C C . LEU A 1 84 ? -9.226 -8.358 8.540 1.00 84.38 84 LEU A C 1
ATOM 678 O O . LEU A 1 84 ? -8.052 -8.704 8.481 1.00 84.38 84 LEU A O 1
ATOM 682 N N . LEU A 1 85 ? -10.222 -9.236 8.680 1.00 85.12 85 LEU A N 1
ATOM 683 C CA . LEU A 1 85 ? -10.002 -10.674 8.822 1.00 85.12 85 LEU A CA 1
ATOM 684 C C . LEU A 1 85 ? -9.567 -11.320 7.502 1.00 85.12 85 LEU A C 1
ATOM 686 O O . LEU A 1 85 ? -8.605 -12.079 7.476 1.00 85.12 85 LEU A O 1
ATOM 690 N N . TRP A 1 86 ? -10.286 -11.040 6.415 1.00 85.44 86 TRP A N 1
ATOM 691 C CA . TRP A 1 86 ? -10.080 -11.738 5.145 1.00 85.44 86 TRP A CA 1
ATOM 692 C C . TRP A 1 86 ? -8.935 -11.163 4.322 1.00 85.44 86 TRP A C 1
ATOM 694 O O . TRP A 1 86 ? -8.259 -11.915 3.626 1.00 85.44 86 TRP A O 1
ATOM 704 N N . LEU A 1 87 ? -8.711 -9.849 4.388 1.00 87.75 87 LEU A N 1
ATOM 705 C CA . LEU A 1 87 ? -7.747 -9.186 3.515 1.00 87.75 87 LEU A CA 1
ATOM 706 C C . LEU A 1 87 ? -6.362 -9.039 4.137 1.00 87.75 87 LEU A C 1
ATOM 708 O O . LEU A 1 87 ? -5.417 -8.816 3.392 1.00 87.75 87 LEU A O 1
ATOM 712 N N . CYS A 1 88 ? -6.191 -9.214 5.451 1.00 85.31 88 CYS A N 1
ATOM 713 C CA . CYS A 1 88 ? -4.875 -9.069 6.082 1.00 85.31 88 CYS A CA 1
ATOM 714 C C . CYS A 1 88 ? -3.826 -10.050 5.533 1.00 85.31 88 CYS A C 1
ATOM 716 O O . CYS A 1 88 ? -2.687 -9.647 5.312 1.00 85.31 88 CYS A O 1
ATOM 718 N N . VAL A 1 89 ? -4.198 -11.308 5.261 1.00 88.12 89 VAL A N 1
ATOM 719 C CA . VAL A 1 89 ? -3.280 -12.307 4.686 1.00 88.12 89 VAL A CA 1
ATOM 720 C C . VAL A 1 89 ? -2.952 -11.982 3.223 1.00 88.12 89 VAL A C 1
ATOM 722 O O . VAL A 1 89 ? -1.766 -11.854 2.920 1.00 88.12 89 VAL A O 1
ATOM 725 N N . PRO A 1 90 ? -3.935 -11.774 2.319 1.00 90.62 90 PRO A N 1
ATOM 726 C CA . PRO A 1 90 ? -3.654 -11.289 0.968 1.00 90.62 90 PRO A CA 1
ATOM 727 C C . PRO A 1 90 ? -2.805 -10.015 0.944 1.00 90.62 90 PRO A C 1
ATOM 729 O O . PRO A 1 90 ? -1.885 -9.914 0.140 1.00 90.62 90 PRO A O 1
ATOM 732 N N . PHE A 1 91 ? -3.076 -9.066 1.842 1.00 88.81 91 PHE A N 1
ATOM 733 C CA . PHE A 1 91 ? -2.344 -7.807 1.946 1.00 88.81 91 PHE A CA 1
ATOM 734 C C . PHE A 1 91 ? -0.885 -8.019 2.362 1.00 88.81 91 PHE A C 1
ATOM 736 O O . PHE A 1 91 ? 0.016 -7.483 1.718 1.00 88.81 91 PHE A O 1
ATOM 743 N N . ALA A 1 92 ? -0.633 -8.863 3.366 1.00 88.19 92 ALA A N 1
ATOM 744 C CA . ALA A 1 92 ? 0.721 -9.234 3.772 1.00 88.19 92 ALA A CA 1
ATOM 745 C C . ALA A 1 92 ? 1.498 -9.896 2.625 1.00 88.19 92 ALA A C 1
ATOM 747 O O . ALA A 1 92 ? 2.642 -9.534 2.350 1.00 88.19 92 ALA A O 1
ATOM 748 N N . LEU A 1 93 ? 0.861 -10.839 1.922 1.00 89.75 93 LEU A N 1
ATOM 749 C CA . LEU A 1 93 ? 1.466 -11.538 0.788 1.00 89.75 93 LEU A CA 1
ATOM 750 C C . LEU A 1 93 ? 1.760 -10.582 -0.371 1.00 89.75 93 LEU A C 1
ATOM 752 O O . LEU A 1 93 ? 2.858 -10.614 -0.921 1.00 89.75 93 LEU A O 1
ATOM 756 N N . ALA A 1 94 ? 0.823 -9.696 -0.712 1.00 90.06 94 ALA A N 1
ATOM 757 C CA . ALA A 1 94 ? 1.021 -8.678 -1.741 1.00 90.06 94 ALA A CA 1
ATOM 758 C C . ALA A 1 94 ? 2.160 -7.710 -1.382 1.00 90.06 94 ALA A C 1
ATOM 760 O O . ALA A 1 94 ? 2.925 -7.303 -2.260 1.00 90.06 94 ALA A O 1
ATOM 761 N N . GLY A 1 95 ? 2.316 -7.388 -0.094 1.00 87.62 95 GLY A N 1
ATOM 762 C CA . GLY A 1 95 ? 3.418 -6.574 0.411 1.00 87.62 95 GLY A CA 1
ATOM 763 C C . GLY A 1 95 ? 4.771 -7.224 0.142 1.00 87.62 95 GLY A C 1
ATOM 764 O O . GLY A 1 95 ? 5.658 -6.592 -0.427 1.00 87.62 95 GLY A O 1
ATOM 765 N N . VAL A 1 96 ? 4.908 -8.513 0.462 1.00 88.62 96 VAL A N 1
ATOM 766 C CA . VAL A 1 96 ? 6.130 -9.281 0.172 1.00 88.62 96 VAL A CA 1
ATOM 767 C C . VAL A 1 96 ? 6.369 -9.400 -1.334 1.00 88.62 96 VAL A C 1
ATOM 769 O O . VAL A 1 96 ? 7.492 -9.198 -1.794 1.00 88.62 96 VAL A O 1
ATOM 772 N N . LEU A 1 97 ? 5.323 -9.676 -2.119 1.00 88.94 97 LEU A N 1
ATOM 773 C CA . LEU A 1 97 ? 5.423 -9.808 -3.578 1.00 88.94 97 LEU A CA 1
ATOM 774 C C . LEU A 1 97 ? 5.888 -8.516 -4.259 1.00 88.94 97 LEU A C 1
ATOM 776 O O . LEU A 1 97 ? 6.654 -8.576 -5.217 1.00 88.94 97 LEU A O 1
ATOM 780 N N . THR A 1 98 ? 5.471 -7.356 -3.753 1.00 87.50 98 THR A N 1
ATOM 781 C CA . THR A 1 98 ? 5.857 -6.047 -4.309 1.00 87.50 98 THR A CA 1
ATOM 782 C C . THR A 1 98 ? 7.349 -5.766 -4.136 1.00 87.50 98 THR A C 1
ATOM 784 O O . THR A 1 98 ? 7.971 -5.191 -5.023 1.00 87.50 98 THR A O 1
ATOM 787 N N . PHE A 1 99 ? 7.945 -6.245 -3.041 1.00 85.75 99 PHE A N 1
ATOM 788 C CA . PHE A 1 99 ? 9.384 -6.131 -2.770 1.00 85.75 99 PHE A CA 1
ATOM 789 C C . PHE A 1 99 ? 10.174 -7.385 -3.159 1.00 85.75 99 PHE A C 1
ATOM 791 O O . PHE A 1 99 ? 11.327 -7.553 -2.759 1.00 85.75 99 PHE A O 1
ATOM 798 N N . THR A 1 100 ? 9.567 -8.269 -3.953 1.00 86.88 100 THR A N 1
ATOM 799 C CA . THR A 1 100 ? 10.249 -9.420 -4.540 1.00 86.88 100 THR A CA 1
ATOM 800 C C . THR A 1 100 ? 10.667 -9.087 -5.966 1.00 86.88 100 THR A C 1
ATOM 802 O O . THR A 1 100 ? 9.830 -8.788 -6.822 1.00 86.88 100 THR A O 1
ATOM 805 N N . THR A 1 101 ? 11.969 -9.177 -6.235 1.00 82.50 101 THR A N 1
ATOM 806 C CA . THR A 1 101 ? 12.512 -8.993 -7.582 1.00 82.50 101 THR A CA 1
ATOM 807 C C . THR A 1 101 ? 12.230 -10.239 -8.430 1.00 82.50 101 THR A C 1
ATOM 809 O O . THR A 1 101 ? 12.664 -11.331 -8.052 1.00 82.50 101 THR A O 1
ATOM 812 N N . PRO A 1 102 ? 11.519 -10.123 -9.568 1.00 82.56 102 PRO A N 1
ATOM 813 C CA . PRO A 1 102 ? 11.283 -11.255 -10.451 1.00 82.56 102 PRO A CA 1
ATOM 814 C C . PRO A 1 102 ? 12.606 -11.694 -11.085 1.00 82.56 102 PRO A C 1
ATOM 816 O O . PRO A 1 102 ? 13.394 -10.864 -11.536 1.00 82.56 102 PRO A O 1
ATOM 819 N N . GLY A 1 103 ? 12.842 -13.006 -11.144 1.00 82.44 103 GLY A N 1
ATOM 820 C CA . GLY A 1 103 ? 13.999 -13.552 -11.855 1.00 82.44 103 GLY A CA 1
ATOM 821 C C . GLY A 1 103 ? 13.911 -13.305 -13.365 1.00 82.44 103 GLY A C 1
ATOM 822 O O . GLY A 1 103 ? 12.817 -13.148 -13.914 1.00 82.44 103 GLY A O 1
ATOM 823 N N . ASP A 1 104 ? 15.051 -13.335 -14.055 1.00 81.75 104 ASP A N 1
ATOM 824 C CA . ASP A 1 104 ? 15.151 -12.978 -15.480 1.00 81.75 104 ASP A CA 1
ATOM 825 C C . ASP A 1 104 ? 14.201 -13.787 -16.376 1.00 81.75 104 ASP A C 1
ATOM 827 O O . ASP A 1 104 ? 13.576 -13.253 -17.291 1.00 81.75 104 ASP A O 1
ATOM 831 N N . THR A 1 105 ? 13.993 -15.069 -16.066 1.00 82.62 105 THR A N 1
ATOM 832 C CA . THR A 1 105 ? 13.035 -15.921 -16.786 1.00 82.62 105 THR A CA 1
ATOM 833 C C . THR A 1 105 ? 11.602 -15.394 -16.702 1.00 82.62 105 THR A C 1
ATOM 835 O O . THR A 1 105 ? 10.859 -15.448 -17.682 1.00 82.62 105 THR A O 1
ATOM 838 N N . MET A 1 106 ? 11.190 -14.891 -15.537 1.00 83.31 106 MET A N 1
ATOM 839 C CA . MET A 1 106 ? 9.855 -14.326 -15.346 1.00 83.31 106 MET A CA 1
ATOM 840 C C . MET A 1 106 ? 9.725 -12.989 -16.077 1.00 83.31 106 MET A C 1
ATOM 842 O O . MET A 1 106 ? 8.709 -12.761 -16.726 1.00 83.31 106 MET A O 1
ATOM 846 N N . VAL A 1 107 ? 10.766 -12.152 -16.042 1.00 86.69 107 VAL A N 1
ATOM 847 C CA . VAL A 1 107 ? 10.814 -10.884 -16.787 1.00 86.69 107 VAL A CA 1
ATOM 848 C C . VAL A 1 107 ? 10.599 -11.130 -18.281 1.00 86.69 107 VAL A C 1
ATOM 850 O O . VAL A 1 107 ? 9.706 -10.528 -18.871 1.00 86.69 107 VAL A O 1
ATOM 853 N N . ILE A 1 108 ? 11.326 -12.082 -18.872 1.00 85.81 108 ILE A N 1
ATOM 854 C CA . ILE A 1 108 ? 11.199 -12.425 -20.298 1.00 85.81 108 ILE A CA 1
ATOM 855 C C . ILE A 1 108 ? 9.791 -12.939 -20.627 1.00 85.81 108 ILE A C 1
ATOM 857 O O . ILE A 1 108 ? 9.220 -12.579 -21.658 1.00 85.81 108 ILE A O 1
ATOM 861 N N . ARG A 1 109 ? 9.191 -13.763 -19.759 1.00 87.00 109 ARG A N 1
ATOM 862 C CA . ARG A 1 109 ? 7.817 -14.268 -19.953 1.00 87.00 109 ARG A CA 1
ATOM 863 C C . ARG A 1 109 ? 6.775 -13.156 -19.902 1.00 87.00 109 ARG A C 1
ATOM 865 O O . ARG A 1 109 ? 5.848 -13.151 -20.706 1.00 87.00 109 ARG A O 1
ATOM 872 N N . LEU A 1 110 ? 6.922 -12.222 -18.968 1.00 88.25 110 LEU A N 1
ATOM 873 C CA . LEU A 1 110 ? 6.023 -11.076 -18.856 1.00 88.25 110 LEU A CA 1
ATOM 874 C C . LEU A 1 110 ? 6.151 -10.162 -20.070 1.00 88.25 110 LEU A C 1
ATOM 876 O O . LEU A 1 110 ? 5.147 -9.714 -20.616 1.00 88.25 110 LEU A O 1
ATOM 880 N N . GLU A 1 111 ? 7.377 -9.925 -20.522 1.00 88.31 111 GLU A N 1
ATOM 881 C CA . GLU A 1 111 ? 7.635 -9.083 -21.681 1.00 88.31 111 GLU A CA 1
ATOM 882 C C . GLU A 1 111 ? 7.093 -9.710 -22.970 1.00 88.31 111 GLU A C 1
ATOM 884 O O . GLU A 1 111 ? 6.307 -9.087 -23.677 1.00 88.31 111 GLU A O 1
ATOM 889 N N . SER A 1 112 ? 7.410 -10.977 -23.232 1.00 85.94 112 SER A N 1
ATOM 890 C CA . SER A 1 112 ? 6.918 -11.685 -24.421 1.00 85.94 112 SER A CA 1
ATOM 891 C C . SER A 1 112 ? 5.398 -11.889 -24.431 1.00 85.94 112 SER A C 1
ATOM 893 O O . SER A 1 112 ? 4.788 -11.819 -25.495 1.00 85.94 112 SER A O 1
ATOM 895 N N . GLY A 1 113 ? 4.772 -12.124 -23.272 1.00 87.06 113 GLY A N 1
ATOM 896 C CA . GLY A 1 113 ? 3.338 -12.416 -23.182 1.00 87.06 113 GLY A CA 1
ATOM 897 C C . GLY A 1 113 ? 2.437 -11.187 -23.046 1.00 87.06 113 GLY A C 1
ATOM 898 O O . GLY A 1 113 ? 1.331 -11.176 -23.582 1.00 87.06 113 GLY A O 1
ATOM 899 N N . PHE A 1 114 ? 2.884 -10.149 -22.334 1.00 88.75 114 PHE A N 1
ATOM 900 C CA . PHE A 1 114 ? 2.016 -9.045 -21.908 1.00 88.75 114 PHE A CA 1
ATOM 901 C C . PHE A 1 114 ? 2.483 -7.663 -22.363 1.00 88.75 114 PHE A C 1
ATOM 903 O O . PHE A 1 114 ? 1.682 -6.732 -22.286 1.00 88.75 114 PHE A O 1
ATOM 910 N N . ALA A 1 115 ? 3.708 -7.487 -22.879 1.00 87.19 115 ALA A N 1
ATOM 911 C CA . ALA A 1 115 ? 4.189 -6.149 -23.247 1.00 87.19 115 ALA A CA 1
ATOM 912 C C . ALA A 1 115 ? 3.289 -5.462 -24.278 1.00 87.19 115 ALA A C 1
ATOM 914 O O . ALA A 1 115 ? 2.996 -4.279 -24.130 1.00 87.19 115 ALA A O 1
ATOM 915 N N . GLY A 1 116 ? 2.800 -6.194 -25.285 1.00 85.50 116 GLY A N 1
ATOM 916 C CA . GLY A 1 116 ? 1.872 -5.647 -26.280 1.00 85.50 116 GLY A CA 1
ATOM 917 C C . GLY A 1 116 ? 0.554 -5.178 -25.658 1.00 85.50 116 GLY A C 1
ATOM 918 O O . GLY A 1 116 ? 0.122 -4.053 -25.901 1.00 85.50 116 GLY A O 1
ATOM 919 N N . LEU A 1 117 ? -0.045 -6.006 -24.795 1.00 88.50 117 LEU A N 1
ATOM 920 C CA . LEU A 1 117 ? -1.278 -5.670 -24.080 1.00 88.50 117 LEU A CA 1
ATOM 921 C C . LEU A 1 117 ? -1.085 -4.441 -23.188 1.00 88.50 117 LEU A C 1
ATOM 923 O O . LEU A 1 117 ? -1.885 -3.513 -23.239 1.00 88.50 117 LEU A O 1
ATOM 927 N N . VAL A 1 118 ? -0.012 -4.420 -22.398 1.00 87.44 118 VAL A N 1
ATOM 928 C CA . VAL A 1 118 ? 0.282 -3.335 -21.455 1.00 87.44 118 VAL A CA 1
ATOM 929 C C . VAL A 1 118 ? 0.609 -2.039 -22.195 1.00 87.44 118 VAL A C 1
ATOM 931 O O . VAL A 1 118 ? 0.104 -0.981 -21.831 1.00 87.44 118 VAL A O 1
ATOM 934 N N . ARG A 1 119 ? 1.379 -2.104 -23.286 1.00 88.81 119 ARG A N 1
ATOM 935 C CA . ARG A 1 119 ? 1.696 -0.941 -24.128 1.00 88.81 119 ARG A CA 1
ATOM 936 C C . ARG A 1 119 ? 0.444 -0.351 -24.777 1.00 88.81 119 ARG A C 1
ATOM 938 O O . ARG A 1 119 ? 0.291 0.870 -24.804 1.00 88.81 119 ARG A O 1
ATOM 945 N N . ASN A 1 120 ? -0.458 -1.201 -25.264 1.00 90.19 120 ASN A N 1
ATOM 946 C CA . ASN A 1 120 ? -1.745 -0.762 -25.802 1.00 90.19 120 ASN A CA 1
ATOM 947 C C . ASN A 1 120 ? -2.644 -0.196 -24.696 1.00 90.19 120 ASN A C 1
ATOM 949 O O . ASN A 1 120 ? -3.255 0.850 -24.892 1.00 90.19 120 ASN A O 1
ATOM 953 N N . GLY A 1 121 ? -2.660 -0.829 -23.521 1.00 87.56 121 GLY A N 1
ATOM 954 C CA . GLY A 1 121 ? -3.392 -0.367 -22.343 1.00 87.56 121 GLY A CA 1
ATOM 955 C C . GLY A 1 121 ? -2.959 1.028 -21.899 1.00 87.56 121 GLY A C 1
ATOM 956 O O . GLY A 1 121 ? -3.797 1.917 -21.787 1.00 87.56 121 GLY A O 1
ATOM 957 N N . PHE A 1 122 ? -1.654 1.267 -21.735 1.00 89.56 122 PHE A N 1
ATOM 958 C CA . PHE A 1 122 ? -1.142 2.606 -21.427 1.00 89.56 122 PHE A CA 1
ATOM 959 C C . PHE A 1 122 ? -1.425 3.614 -22.544 1.00 89.56 122 PHE A C 1
ATOM 961 O O . PHE A 1 122 ? -1.704 4.772 -22.250 1.00 89.56 122 PHE A O 1
ATOM 968 N N . GLY A 1 123 ? -1.418 3.185 -23.811 1.00 89.06 123 GLY A N 1
ATOM 969 C CA . GLY A 1 123 ? -1.854 4.018 -24.934 1.00 89.06 123 GLY A CA 1
ATOM 970 C C . GLY A 1 123 ? -3.309 4.473 -24.802 1.00 89.06 123 GLY A C 1
ATOM 971 O O . GLY A 1 123 ? -3.576 5.669 -24.859 1.00 89.06 123 GLY A O 1
ATOM 972 N N . ALA A 1 124 ? -4.224 3.538 -24.548 1.00 89.62 124 ALA A N 1
ATOM 973 C CA . ALA A 1 124 ? -5.641 3.835 -24.355 1.00 89.62 124 ALA A CA 1
ATOM 974 C C . ALA A 1 124 ? -5.883 4.731 -23.128 1.00 89.62 124 ALA A C 1
ATOM 976 O O . ALA A 1 124 ? -6.676 5.667 -23.192 1.00 89.62 124 ALA A O 1
ATOM 977 N N . ILE A 1 125 ? -5.165 4.487 -22.026 1.00 86.94 125 ILE A N 1
ATOM 978 C CA . ILE A 1 125 ? -5.214 5.335 -20.825 1.00 86.94 125 ILE A CA 1
ATOM 979 C C . ILE A 1 125 ? -4.749 6.760 -21.155 1.00 86.94 125 ILE A C 1
ATOM 981 O O . ILE A 1 125 ? -5.416 7.725 -20.782 1.00 86.94 125 ILE A O 1
ATOM 985 N N . ALA A 1 126 ? -3.637 6.905 -21.881 1.00 90.19 126 ALA A N 1
ATOM 986 C CA . ALA A 1 126 ? -3.115 8.210 -22.271 1.00 90.19 126 ALA A CA 1
ATOM 987 C C . ALA A 1 126 ? -4.105 8.987 -23.152 1.00 90.19 126 ALA A C 1
ATOM 989 O O . ALA A 1 126 ? -4.344 10.170 -22.917 1.00 90.19 126 ALA A O 1
ATOM 990 N N . GLU A 1 127 ? -4.702 8.330 -24.147 1.00 90.88 127 GLU A N 1
ATOM 991 C CA . GLU A 1 127 ? -5.718 8.934 -25.017 1.00 90.88 127 GLU A CA 1
ATOM 992 C C . GLU A 1 127 ? -6.981 9.320 -24.242 1.00 90.88 127 GLU A C 1
ATOM 994 O O . GLU A 1 127 ? -7.488 10.429 -24.415 1.00 90.88 127 GLU A O 1
ATOM 999 N N . GLY A 1 128 ? -7.437 8.461 -23.326 1.00 87.12 128 GLY A N 1
ATOM 1000 C CA . GLY A 1 128 ? -8.566 8.753 -22.445 1.00 87.12 128 GLY A CA 1
ATOM 1001 C C . GLY A 1 128 ? -8.336 10.010 -21.605 1.00 87.12 128 GLY A C 1
ATOM 1002 O O . GLY A 1 128 ? -9.183 10.903 -21.583 1.00 87.12 128 GLY A O 1
ATOM 1003 N N . PHE A 1 129 ? -7.166 10.133 -20.969 1.00 90.12 129 PHE A N 1
ATOM 1004 C CA . PHE A 1 129 ? -6.827 11.327 -20.194 1.00 90.12 129 PHE A CA 1
ATOM 1005 C C . PHE A 1 129 ? -6.705 12.589 -21.053 1.00 90.12 129 PHE A C 1
ATOM 1007 O O . PHE A 1 129 ? -7.182 13.637 -20.628 1.00 90.12 129 PHE A O 1
ATOM 1014 N N . LYS A 1 130 ? -6.171 12.513 -22.281 1.00 90.00 130 LYS A N 1
ATOM 1015 C CA . LYS A 1 130 ? -6.190 13.663 -23.211 1.00 90.00 130 LYS A CA 1
ATOM 1016 C C . LYS A 1 130 ? -7.609 14.113 -23.551 1.00 90.00 130 LYS A C 1
ATOM 1018 O O . LYS A 1 130 ? -7.873 15.311 -23.588 1.00 90.00 130 LYS A O 1
ATOM 1023 N N . GLY A 1 131 ? -8.523 13.165 -23.769 1.00 88.19 131 GLY A N 1
ATOM 1024 C CA . GLY A 1 131 ? -9.935 13.468 -23.999 1.00 88.19 131 GLY A CA 1
ATOM 1025 C C . GLY A 1 131 ? -10.553 14.230 -22.826 1.00 88.19 131 GLY A C 1
ATOM 1026 O O . GLY A 1 131 ? -11.190 15.261 -23.030 1.00 88.19 131 GLY A O 1
ATOM 1027 N N . PHE A 1 132 ? -10.302 13.781 -21.592 1.00 88.25 132 PHE A N 1
ATOM 1028 C CA . PHE A 1 132 ? -10.748 14.502 -20.396 1.00 88.25 132 PHE A CA 1
ATOM 1029 C C . PHE A 1 132 ? -10.112 15.887 -20.275 1.00 88.25 132 PHE A C 1
ATOM 1031 O O . PHE A 1 132 ? -10.827 16.843 -19.986 1.00 88.25 132 PHE A O 1
ATOM 1038 N N . ALA A 1 133 ? -8.808 16.020 -20.534 1.00 89.62 133 ALA A N 1
ATOM 1039 C CA . ALA A 1 133 ? -8.130 17.312 -20.499 1.00 89.62 133 ALA A CA 1
ATOM 1040 C C . ALA A 1 133 ? -8.817 18.336 -21.416 1.00 89.62 133 ALA A C 1
ATOM 1042 O O . ALA A 1 133 ? -9.162 19.421 -20.957 1.00 89.62 133 ALA A O 1
ATOM 1043 N N . TYR A 1 134 ? -9.122 17.950 -22.661 1.00 91.19 134 TYR A N 1
ATOM 1044 C CA . TYR A 1 134 ? -9.839 18.801 -23.616 1.00 91.19 134 TYR A CA 1
ATOM 1045 C C . TYR A 1 134 ? -11.233 19.212 -23.120 1.00 91.19 134 TYR A C 1
ATOM 1047 O O . TYR A 1 134 ? -11.624 20.371 -23.240 1.00 91.19 134 TYR A O 1
ATOM 1055 N N . VAL A 1 135 ? -11.981 18.278 -22.522 1.00 91.38 135 VAL A N 1
ATOM 1056 C CA . VAL A 1 135 ? -13.310 18.568 -21.959 1.00 91.38 135 VAL A CA 1
ATOM 1057 C C . VAL A 1 135 ? -13.217 19.606 -20.839 1.00 91.38 135 VAL A C 1
ATOM 1059 O O . VAL A 1 135 ? -13.988 20.561 -20.828 1.00 91.38 135 VAL A O 1
ATOM 1062 N N . PHE A 1 136 ? -12.282 19.450 -19.901 1.00 89.94 136 PHE A N 1
ATOM 1063 C CA . PHE A 1 136 ? -12.135 20.389 -18.784 1.00 89.94 136 PHE A CA 1
ATOM 1064 C C . PHE A 1 136 ? -11.547 21.739 -19.202 1.00 89.94 136 PHE A C 1
ATOM 1066 O O . PHE A 1 136 ? -11.910 22.759 -18.612 1.00 89.94 136 PHE A O 1
ATOM 1073 N N . ASP A 1 137 ? -10.706 21.763 -20.234 1.00 91.88 137 ASP A N 1
ATOM 1074 C CA . ASP A 1 137 ? -10.224 23.001 -20.843 1.00 91.88 137 ASP A CA 1
ATOM 1075 C C . ASP A 1 137 ? -11.374 23.788 -21.493 1.00 91.88 137 ASP A C 1
ATOM 1077 O O . ASP A 1 137 ? -11.511 24.991 -21.269 1.00 91.88 137 ASP A O 1
ATOM 1081 N N . ALA A 1 138 ? -12.301 23.096 -22.166 1.00 92.31 138 ALA A N 1
ATOM 1082 C CA . ALA A 1 138 ? -13.518 23.703 -22.711 1.00 92.31 138 ALA A CA 1
ATOM 1083 C C . ALA A 1 138 ? -14.443 24.299 -21.628 1.00 92.31 138 ALA A C 1
ATOM 1085 O O . ALA A 1 138 ? -15.184 25.242 -21.900 1.00 92.31 138 ALA A O 1
ATOM 1086 N N . PHE A 1 139 ? -14.385 23.792 -20.392 1.00 93.62 139 PHE A N 1
ATOM 1087 C CA . PHE A 1 139 ? -15.076 24.375 -19.234 1.00 93.62 139 PHE A CA 1
ATOM 1088 C C . PHE A 1 139 ? -14.267 25.474 -18.521 1.00 93.62 139 PHE A C 1
ATOM 1090 O O . PHE A 1 139 ? -14.680 25.943 -17.460 1.00 93.62 139 PHE A O 1
ATOM 1097 N N . HIS A 1 140 ? -13.118 25.886 -19.068 1.00 91.62 140 HIS A N 1
ATOM 1098 C CA . HIS A 1 140 ? -12.178 26.834 -18.462 1.00 91.62 140 HIS A CA 1
ATOM 1099 C C . HIS A 1 140 ? -11.677 26.411 -17.072 1.00 91.62 140 HIS A C 1
ATOM 1101 O O . HIS A 1 140 ? -11.294 27.241 -16.245 1.00 91.62 140 HIS A O 1
ATOM 1107 N N . VAL A 1 141 ? -11.627 25.101 -16.811 1.00 92.12 141 VAL A N 1
ATOM 1108 C CA . VAL A 1 141 ? -11.092 24.532 -15.569 1.00 92.12 141 VAL A CA 1
ATOM 1109 C C . VAL A 1 141 ? -9.639 24.109 -15.797 1.00 92.12 141 VAL A C 1
ATOM 1111 O O . VAL A 1 141 ? -9.283 22.934 -15.696 1.00 92.12 141 VAL A O 1
ATOM 1114 N N . GLY A 1 142 ? -8.780 25.088 -16.101 1.00 86.69 142 GLY A N 1
ATOM 1115 C CA . GLY A 1 142 ? -7.396 24.847 -16.538 1.00 86.69 142 GLY A CA 1
ATOM 1116 C C . GLY A 1 142 ? -6.557 24.021 -15.555 1.00 86.69 142 GLY A C 1
ATOM 1117 O O . GLY A 1 142 ? -5.742 23.202 -15.963 1.00 86.69 142 GLY A O 1
ATOM 1118 N N . PHE A 1 143 ? -6.804 24.147 -14.247 1.00 90.12 143 PHE A N 1
ATOM 1119 C CA . PHE A 1 143 ? -6.139 23.304 -13.246 1.00 90.12 143 PHE A CA 1
ATOM 1120 C C . PHE A 1 143 ? -6.439 21.805 -13.436 1.00 90.12 143 PHE A C 1
ATOM 1122 O O . PHE A 1 143 ? -5.532 20.978 -13.349 1.00 90.12 143 PHE A O 1
ATOM 1129 N N . VAL A 1 144 ? -7.699 21.450 -13.712 1.00 86.12 144 VAL A N 1
ATOM 1130 C CA . VAL A 1 144 ? -8.117 20.052 -13.901 1.00 86.12 144 VAL A CA 1
ATOM 1131 C C . VAL A 1 144 ? -7.655 19.537 -15.261 1.00 86.12 144 VAL A C 1
ATOM 1133 O O . VAL A 1 144 ? -7.194 18.400 -15.349 1.00 86.12 144 VAL A O 1
ATOM 1136 N N . ALA A 1 145 ? -7.701 20.377 -16.297 1.00 88.88 145 ALA A N 1
ATOM 1137 C CA . ALA A 1 145 ? -7.147 20.043 -17.606 1.00 88.88 145 ALA A CA 1
ATOM 1138 C C . ALA A 1 145 ? -5.658 19.664 -17.499 1.00 88.88 145 ALA A C 1
ATOM 1140 O O . ALA A 1 145 ? -5.277 18.558 -17.881 1.00 88.88 145 ALA A O 1
ATOM 1141 N N . ASN A 1 146 ? -4.852 20.505 -16.842 1.00 91.75 146 ASN A N 1
ATOM 1142 C CA . ASN A 1 146 ? -3.426 20.252 -16.609 1.00 91.75 146 ASN A CA 1
ATOM 1143 C C . ASN A 1 146 ? -3.172 18.958 -15.823 1.00 91.75 146 ASN A C 1
ATOM 1145 O O . ASN A 1 146 ? -2.200 18.245 -16.074 1.00 91.75 146 ASN A O 1
ATOM 1149 N N . TRP A 1 147 ? -4.035 18.634 -14.855 1.00 87.69 147 TRP A N 1
ATOM 1150 C CA . TRP A 1 147 ? -3.930 17.376 -14.119 1.00 87.69 147 TRP A CA 1
ATOM 1151 C C . TRP A 1 147 ? -4.077 16.167 -15.050 1.00 87.69 147 TRP A C 1
ATOM 1153 O O . TRP A 1 147 ? -3.237 15.268 -15.022 1.00 87.69 147 TRP A O 1
ATOM 1163 N N . PHE A 1 148 ? -5.082 16.169 -15.927 1.00 89.12 148 PHE A N 1
ATOM 1164 C CA . PHE A 1 148 ? -5.276 15.102 -16.909 1.00 89.12 148 PHE A CA 1
ATOM 1165 C C . PHE A 1 148 ? -4.165 15.046 -17.967 1.00 89.12 148 PHE A C 1
ATOM 1167 O O . PHE A 1 148 ? -3.744 13.952 -18.350 1.00 89.12 148 PHE A O 1
ATOM 1174 N N . GLU A 1 149 ? -3.627 16.186 -18.403 1.00 90.25 149 GLU A N 1
ATOM 1175 C CA . GLU A 1 149 ? -2.471 16.210 -19.310 1.00 90.25 149 GLU A CA 1
ATOM 1176 C C . GLU A 1 149 ? -1.240 15.542 -18.693 1.00 90.25 149 GLU A C 1
ATOM 1178 O O . GLU A 1 149 ? -0.582 14.732 -19.356 1.00 90.25 149 GLU A O 1
ATOM 1183 N N . ASN A 1 150 ? -0.973 15.807 -17.411 1.00 91.44 150 ASN A N 1
ATOM 1184 C CA . ASN A 1 150 ? 0.103 15.155 -16.667 1.00 91.44 150 ASN A CA 1
ATOM 1185 C C . ASN A 1 150 ? -0.111 13.639 -16.566 1.00 91.44 150 ASN A C 1
ATOM 1187 O O . ASN A 1 150 ? 0.822 12.867 -16.762 1.00 91.44 150 ASN A O 1
ATOM 1191 N N . LEU A 1 151 ? -1.339 13.175 -16.330 1.00 89.00 151 LEU A N 1
ATOM 1192 C CA . LEU A 1 151 ? -1.618 11.734 -16.315 1.00 89.00 151 LEU A CA 1
ATOM 1193 C C . LEU A 1 151 ? -1.417 11.089 -17.690 1.00 89.00 151 LEU A C 1
ATOM 1195 O O . LEU A 1 151 ? -0.876 9.985 -17.794 1.00 89.00 151 LEU A O 1
ATOM 1199 N N . SER A 1 152 ? -1.796 11.790 -18.757 1.00 90.00 152 SER A N 1
ATOM 1200 C CA . SER A 1 152 ? -1.516 11.363 -20.127 1.00 90.00 152 SER A CA 1
ATOM 1201 C C . SER A 1 152 ? -0.009 11.275 -20.397 1.00 90.00 152 SER A C 1
ATOM 1203 O O . SER A 1 152 ? 0.455 10.303 -21.000 1.00 90.00 152 SER A O 1
ATOM 1205 N N . SER A 1 153 ? 0.785 12.256 -19.959 1.00 91.50 153 SER A N 1
ATOM 1206 C CA . SER A 1 153 ? 2.239 12.239 -20.163 1.00 91.50 153 SER A CA 1
ATOM 1207 C C . SER A 1 153 ? 2.907 11.098 -19.387 1.00 91.50 153 SER A C 1
ATOM 1209 O O . SER A 1 153 ? 3.735 10.386 -19.956 1.00 91.50 153 SER A O 1
ATOM 1211 N N . MET A 1 154 ? 2.466 10.829 -18.154 1.00 92.56 154 MET A N 1
ATOM 1212 C CA . MET A 1 154 ? 2.912 9.680 -17.355 1.00 92.56 154 MET A CA 1
ATOM 1213 C C . MET A 1 154 ? 2.592 8.348 -18.043 1.00 92.56 154 MET A C 1
ATOM 1215 O O . MET A 1 154 ? 3.457 7.478 -18.138 1.00 92.56 154 MET A O 1
ATOM 1219 N N . ALA A 1 155 ? 1.385 8.193 -18.594 1.00 90.25 155 ALA A N 1
ATOM 1220 C CA . ALA A 1 155 ? 1.001 6.979 -19.318 1.00 90.25 155 ALA A CA 1
ATOM 1221 C C . ALA A 1 155 ? 1.845 6.773 -20.583 1.00 90.25 155 ALA A C 1
ATOM 1223 O O . ALA A 1 155 ? 2.266 5.652 -20.873 1.00 90.25 155 ALA A O 1
ATOM 1224 N N . ASN A 1 156 ? 2.177 7.851 -21.294 1.00 91.06 156 ASN A N 1
ATOM 1225 C CA . ASN A 1 156 ? 3.087 7.784 -22.437 1.00 91.06 156 ASN A CA 1
ATOM 1226 C C . ASN A 1 156 ? 4.528 7.431 -22.030 1.00 91.06 156 ASN A C 1
ATOM 1228 O O . ASN A 1 156 ? 5.173 6.656 -22.735 1.00 91.06 156 ASN A O 1
ATOM 1232 N N . ALA A 1 157 ? 5.017 7.932 -20.892 1.00 89.19 157 ALA A N 1
ATOM 1233 C CA . ALA A 1 157 ? 6.330 7.559 -20.365 1.00 89.19 157 ALA A CA 1
ATOM 1234 C C . ALA A 1 157 ? 6.402 6.055 -20.049 1.00 89.19 157 ALA A C 1
ATOM 1236 O O . ALA A 1 157 ? 7.333 5.374 -20.477 1.00 89.19 157 ALA A O 1
ATOM 1237 N N . LEU A 1 158 ? 5.371 5.504 -19.399 1.00 88.31 158 LEU A N 1
ATOM 1238 C CA . LEU A 1 158 ? 5.291 4.061 -19.145 1.00 88.31 158 LEU A CA 1
ATOM 1239 C C . LEU A 1 158 ? 5.189 3.244 -20.430 1.00 88.31 158 LEU A C 1
ATOM 1241 O O . LEU A 1 158 ? 5.812 2.192 -20.539 1.00 88.31 158 LEU A O 1
ATOM 1245 N N . LYS A 1 159 ? 4.430 3.731 -21.417 1.00 88.75 159 LYS A N 1
ATOM 1246 C CA . LYS A 1 159 ? 4.291 3.095 -22.733 1.00 88.75 159 LYS A CA 1
ATOM 1247 C C . LYS A 1 159 ? 5.639 2.957 -23.453 1.00 88.75 159 LYS A C 1
ATOM 1249 O O . LYS A 1 159 ? 5.859 1.945 -24.125 1.00 88.75 159 LYS A O 1
ATOM 1254 N N . ALA A 1 160 ? 6.515 3.954 -23.326 1.00 85.38 160 ALA A N 1
ATOM 1255 C CA . ALA A 1 160 ? 7.837 3.960 -23.951 1.00 85.38 160 ALA A CA 1
ATOM 1256 C C . ALA A 1 160 ? 8.802 2.951 -23.306 1.00 85.38 160 ALA A C 1
ATOM 1258 O O . ALA A 1 160 ? 9.602 2.341 -24.010 1.00 85.38 160 ALA A O 1
ATOM 1259 N N . GLU A 1 161 ? 8.679 2.717 -21.998 1.00 84.38 161 GLU A N 1
ATOM 1260 C CA . GLU A 1 161 ? 9.593 1.868 -21.222 1.00 84.38 161 GLU A CA 1
ATOM 1261 C C . GLU A 1 161 ? 8.969 0.536 -20.770 1.00 84.38 161 GLU A C 1
ATOM 1263 O O . GLU A 1 161 ? 9.398 -0.056 -19.775 1.00 84.38 161 GLU A O 1
ATOM 1268 N N . VAL A 1 162 ? 7.959 0.030 -21.496 1.00 83.31 162 VAL A N 1
ATOM 1269 C CA . VAL A 1 162 ? 7.337 -1.262 -21.167 1.00 83.31 162 VAL A CA 1
ATOM 1270 C C . VAL A 1 162 ? 8.372 -2.382 -21.250 1.00 83.31 162 VAL A C 1
ATOM 1272 O O . VAL A 1 162 ? 8.697 -2.873 -22.328 1.00 83.31 162 VAL A O 1
ATOM 1275 N N . THR A 1 163 ? 8.830 -2.791 -20.074 1.00 86.50 163 THR A N 1
ATOM 1276 C CA . THR A 1 163 ? 9.752 -3.894 -19.799 1.00 86.50 163 THR A CA 1
ATOM 1277 C C . THR A 1 163 ? 9.067 -4.894 -18.876 1.00 86.50 163 THR A C 1
ATOM 1279 O O . THR A 1 163 ? 8.179 -4.526 -18.101 1.00 86.50 163 THR A O 1
ATOM 1282 N N . GLY A 1 164 ? 9.485 -6.165 -18.890 1.00 84.56 164 GLY A N 1
ATOM 1283 C CA . GLY A 1 164 ? 8.886 -7.182 -18.011 1.00 84.56 164 GLY A CA 1
ATOM 1284 C C . GLY A 1 164 ? 8.930 -6.816 -16.516 1.00 84.56 164 GLY A C 1
ATOM 1285 O O . GLY A 1 164 ? 8.001 -7.133 -15.772 1.00 84.56 164 GLY A O 1
ATOM 1286 N N . ARG A 1 165 ? 9.959 -6.071 -16.084 1.00 87.12 165 ARG A N 1
ATOM 1287 C CA . ARG A 1 165 ? 10.082 -5.543 -14.712 1.00 87.12 165 ARG A CA 1
ATOM 1288 C C . ARG A 1 165 ? 9.025 -4.487 -14.392 1.00 87.12 165 ARG A C 1
ATOM 1290 O O . ARG A 1 165 ? 8.448 -4.530 -13.309 1.00 87.12 165 ARG A O 1
ATOM 1297 N N . LEU A 1 166 ? 8.742 -3.582 -15.332 1.00 89.56 166 LEU A N 1
ATOM 1298 C CA . LEU A 1 166 ? 7.693 -2.575 -15.172 1.00 89.56 166 LEU A CA 1
ATOM 1299 C C . LEU A 1 166 ? 6.316 -3.230 -15.069 1.00 89.56 166 LEU A C 1
ATOM 1301 O O . LEU A 1 166 ? 5.525 -2.856 -14.210 1.00 89.56 166 LEU A O 1
ATOM 1305 N N . ILE A 1 167 ? 6.046 -4.229 -15.916 1.00 88.44 167 ILE A N 1
ATOM 1306 C CA . ILE A 1 167 ? 4.785 -4.982 -15.897 1.00 88.44 167 ILE A CA 1
ATOM 1307 C C . ILE A 1 167 ? 4.580 -5.621 -14.521 1.00 88.44 167 ILE A C 1
ATOM 1309 O O . ILE A 1 167 ? 3.516 -5.471 -13.923 1.00 88.44 167 ILE A O 1
ATOM 1313 N N . TRP A 1 168 ? 5.613 -6.283 -13.990 1.00 89.62 168 TRP A N 1
ATOM 1314 C CA . TRP A 1 168 ? 5.572 -6.856 -12.647 1.00 89.62 168 TRP A CA 1
ATOM 1315 C C . TRP A 1 168 ? 5.290 -5.800 -11.577 1.00 89.62 168 TRP A C 1
ATOM 1317 O O . TRP A 1 168 ? 4.327 -5.947 -10.829 1.00 89.62 168 TRP A O 1
ATOM 1327 N N . ALA A 1 169 ? 6.092 -4.730 -11.537 1.00 91.00 169 ALA A N 1
ATOM 1328 C CA . ALA A 1 169 ? 5.951 -3.653 -10.559 1.00 91.00 169 ALA A CA 1
ATOM 1329 C C . ALA A 1 169 ? 4.560 -3.007 -10.614 1.00 91.00 169 ALA A C 1
ATOM 1331 O O . ALA A 1 169 ? 3.971 -2.713 -9.578 1.00 91.00 169 ALA A O 1
ATOM 1332 N N . PHE A 1 170 ? 4.004 -2.825 -11.814 1.00 89.88 170 PHE A N 1
ATOM 1333 C CA . PHE A 1 170 ? 2.677 -2.250 -12.001 1.00 89.88 170 PHE A CA 1
ATOM 1334 C C . PHE A 1 170 ? 1.596 -3.135 -11.376 1.00 89.88 170 PHE A C 1
ATOM 1336 O O . PHE A 1 170 ? 0.790 -2.645 -10.585 1.00 89.88 170 PHE A O 1
ATOM 1343 N N . PHE A 1 171 ? 1.588 -4.436 -11.678 1.00 89.31 171 PHE A N 1
ATOM 1344 C CA . PHE A 1 171 ? 0.565 -5.344 -11.161 1.00 89.31 171 PHE A CA 1
ATOM 1345 C C . PHE A 1 171 ? 0.686 -5.589 -9.658 1.00 89.31 171 PHE A C 1
ATOM 1347 O O . PHE A 1 171 ? -0.329 -5.550 -8.958 1.00 89.31 171 PHE A O 1
ATOM 1354 N N . THR A 1 172 ? 1.895 -5.834 -9.146 1.00 91.50 172 THR A N 1
ATOM 1355 C CA . THR A 1 172 ? 2.094 -6.103 -7.713 1.00 91.50 172 THR A CA 1
ATOM 1356 C C . THR A 1 172 ? 1.756 -4.877 -6.876 1.00 91.50 172 THR A C 1
ATOM 1358 O O . THR A 1 172 ? 0.986 -4.995 -5.922 1.00 91.50 172 THR A O 1
ATOM 1361 N N . TYR A 1 173 ? 2.213 -3.694 -7.294 1.00 91.25 173 TYR A N 1
ATOM 1362 C CA . TYR A 1 173 ? 1.926 -2.451 -6.589 1.00 91.25 173 TYR A CA 1
ATOM 1363 C C . TYR A 1 173 ? 0.443 -2.084 -6.614 1.00 91.25 173 TYR A C 1
ATOM 1365 O O . TYR A 1 173 ? -0.121 -1.803 -5.561 1.00 91.25 173 TYR A O 1
ATOM 1373 N N . ASN A 1 174 ? -0.219 -2.133 -7.777 1.00 91.25 174 ASN A N 1
ATOM 1374 C CA . ASN A 1 174 ? -1.647 -1.807 -7.844 1.00 91.25 174 ASN A CA 1
ATOM 1375 C C . ASN A 1 174 ? -2.482 -2.806 -7.036 1.00 91.25 174 ASN A C 1
ATOM 1377 O O . ASN A 1 174 ? -3.391 -2.407 -6.319 1.00 91.25 174 ASN A O 1
ATOM 1381 N N . THR A 1 175 ? -2.141 -4.098 -7.071 1.00 91.50 175 THR A N 1
ATOM 1382 C CA . THR A 1 175 ? -2.815 -5.102 -6.231 1.00 91.50 175 THR A CA 1
ATOM 1383 C C . THR A 1 175 ? -2.646 -4.785 -4.747 1.00 91.50 175 THR A C 1
ATOM 1385 O O . THR A 1 175 ? -3.608 -4.852 -3.982 1.00 91.50 175 THR A O 1
ATOM 1388 N N . LEU A 1 176 ? -1.434 -4.408 -4.333 1.00 91.44 176 LEU A N 1
ATOM 1389 C CA . LEU A 1 176 ? -1.148 -4.021 -2.957 1.00 91.44 176 LEU A CA 1
ATOM 1390 C C . LEU A 1 176 ? -1.933 -2.777 -2.530 1.00 91.44 176 LEU A C 1
ATOM 1392 O O . LEU A 1 176 ? -2.500 -2.777 -1.439 1.00 91.44 176 LEU A O 1
ATOM 1396 N N . MET A 1 177 ? -2.002 -1.749 -3.379 1.00 90.94 177 MET A N 1
ATOM 1397 C CA . MET A 1 177 ? -2.748 -0.522 -3.087 1.00 90.94 177 MET A CA 1
ATOM 1398 C C . MET A 1 177 ? -4.257 -0.777 -3.006 1.00 90.94 177 MET A C 1
ATOM 1400 O O . MET A 1 177 ? -4.894 -0.351 -2.046 1.00 90.94 177 MET A O 1
ATOM 1404 N N . LEU A 1 178 ? -4.820 -1.592 -3.903 1.00 91.31 178 LEU A N 1
ATOM 1405 C CA . LEU A 1 178 ? -6.230 -1.993 -3.829 1.00 91.31 178 LEU A CA 1
ATOM 1406 C C . LEU A 1 178 ? -6.551 -2.740 -2.528 1.00 91.31 178 LEU A C 1
ATOM 1408 O O . LEU A 1 178 ? -7.569 -2.470 -1.887 1.00 91.31 178 LEU A O 1
ATOM 1412 N N . LEU A 1 179 ? -5.678 -3.660 -2.107 1.00 91.12 179 LEU A N 1
ATOM 1413 C CA . LEU A 1 179 ? -5.828 -4.371 -0.833 1.00 91.12 179 LEU A CA 1
ATOM 1414 C C . LEU A 1 179 ? -5.685 -3.429 0.366 1.00 91.12 179 LEU A C 1
ATOM 1416 O O . LEU A 1 179 ? -6.440 -3.551 1.331 1.00 91.12 179 LEU A O 1
ATOM 1420 N N . TYR A 1 180 ? -4.756 -2.474 0.295 1.00 88.94 180 TYR A N 1
ATOM 1421 C CA . TYR A 1 180 ? -4.589 -1.443 1.312 1.00 88.94 180 TYR A CA 1
ATOM 1422 C C . TYR A 1 180 ? -5.861 -0.606 1.470 1.00 88.94 180 TYR A C 1
ATOM 1424 O O . TYR A 1 180 ? -6.374 -0.490 2.583 1.00 88.94 180 TYR A O 1
ATOM 1432 N N . THR A 1 181 ? -6.416 -0.085 0.374 1.00 90.56 181 THR A N 1
ATOM 1433 C CA . THR A 1 181 ? -7.680 0.668 0.356 1.00 90.56 181 THR A CA 1
ATOM 1434 C C . THR A 1 181 ? -8.828 -0.160 0.929 1.00 90.56 181 THR A C 1
ATOM 1436 O O . THR A 1 181 ? -9.577 0.311 1.792 1.00 90.56 181 THR A O 1
ATOM 1439 N N . ALA A 1 182 ? -8.927 -1.428 0.522 1.00 89.88 182 ALA A N 1
ATOM 1440 C CA . ALA A 1 182 ? -9.962 -2.348 0.977 1.00 89.88 182 ALA A CA 1
ATOM 1441 C C . ALA A 1 182 ? -9.895 -2.678 2.478 1.00 89.88 182 ALA A C 1
ATOM 1443 O O . ALA A 1 182 ? -10.904 -3.079 3.057 1.00 89.88 182 ALA A O 1
ATOM 1444 N N . ILE A 1 183 ? -8.749 -2.472 3.131 1.00 89.00 183 ILE A N 1
ATOM 1445 C CA . ILE A 1 183 ? -8.602 -2.593 4.588 1.00 89.00 183 ILE A CA 1
ATOM 1446 C C . ILE A 1 183 ? -8.762 -1.235 5.272 1.00 8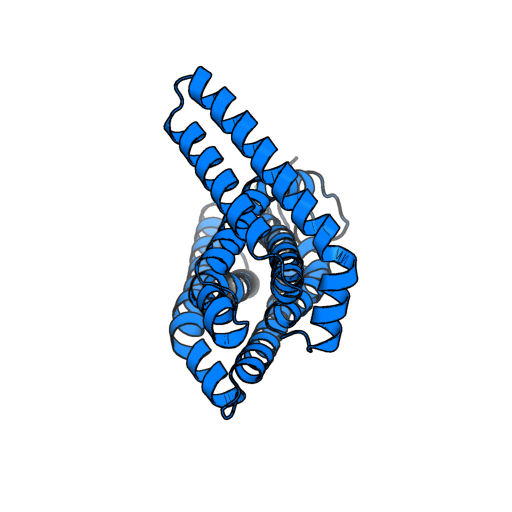9.00 183 ILE A C 1
ATOM 1448 O O . ILE A 1 183 ? -9.539 -1.112 6.220 1.00 89.00 183 ILE A O 1
ATOM 1452 N N . ASN A 1 184 ? -8.034 -0.217 4.812 1.00 88.19 184 ASN A N 1
ATOM 1453 C CA . ASN A 1 184 ? -7.899 1.058 5.510 1.00 88.19 184 ASN A CA 1
ATOM 1454 C C . ASN A 1 184 ? -9.214 1.846 5.538 1.00 88.19 184 ASN A C 1
ATOM 1456 O O . ASN A 1 184 ? -9.582 2.390 6.581 1.00 88.19 184 ASN A O 1
ATOM 1460 N N . ILE A 1 185 ? -9.973 1.870 4.438 1.00 89.62 185 ILE A N 1
ATOM 1461 C CA . ILE A 1 185 ? -11.237 2.616 4.402 1.00 89.62 185 ILE A CA 1
ATOM 1462 C C . ILE A 1 185 ? -12.245 2.043 5.409 1.00 89.62 185 ILE A C 1
ATOM 1464 O O . ILE A 1 185 ? -12.695 2.800 6.279 1.00 89.62 185 ILE A O 1
ATOM 1468 N N . PRO A 1 186 ? -12.554 0.729 5.399 1.00 87.56 186 PRO A N 1
ATOM 1469 C CA . PRO A 1 186 ? -13.358 0.114 6.453 1.00 87.56 186 PRO A CA 1
ATOM 1470 C C . PRO A 1 186 ? -12.781 0.331 7.852 1.00 87.56 186 PRO A C 1
ATOM 1472 O O . PRO A 1 186 ? -13.518 0.696 8.766 1.00 87.56 186 PRO A O 1
ATOM 1475 N N . TYR A 1 187 ? -11.469 0.153 8.024 1.00 88.00 187 TYR A N 1
ATOM 1476 C CA . TYR A 1 187 ? -10.796 0.315 9.310 1.00 88.00 187 TYR A CA 1
ATOM 1477 C C . TYR A 1 187 ? -10.989 1.722 9.892 1.00 88.00 187 TYR A C 1
ATOM 1479 O O . TYR A 1 187 ? -11.356 1.866 11.055 1.00 88.00 187 TYR A O 1
ATOM 1487 N N . THR A 1 188 ? -10.828 2.763 9.077 1.00 87.75 188 THR A N 1
ATOM 1488 C CA . THR A 1 188 ? -11.043 4.153 9.492 1.00 87.75 188 THR A CA 1
ATOM 1489 C C . THR A 1 188 ? -12.523 4.446 9.748 1.00 87.75 188 THR A C 1
ATOM 1491 O O . THR A 1 188 ? -12.849 5.141 10.714 1.00 87.75 188 THR A O 1
ATOM 1494 N N . ALA A 1 189 ? -13.429 3.871 8.953 1.00 87.19 189 ALA A N 1
ATOM 1495 C CA . ALA A 1 189 ? -14.872 3.994 9.158 1.00 87.19 189 ALA A CA 1
ATOM 1496 C C . ALA A 1 189 ? -15.357 3.314 10.457 1.00 87.19 189 ALA A C 1
ATOM 1498 O O . ALA A 1 189 ? -16.335 3.774 11.058 1.00 87.19 189 ALA A O 1
ATOM 1499 N N . MET A 1 190 ? -14.652 2.282 10.951 1.00 85.81 190 MET A N 1
ATOM 1500 C CA . MET A 1 190 ? -15.003 1.596 12.204 1.00 85.81 190 MET A CA 1
ATOM 1501 C C . MET A 1 190 ? -15.078 2.534 13.406 1.00 85.81 190 MET A C 1
ATOM 1503 O O . MET A 1 190 ? -15.897 2.311 14.298 1.00 85.81 190 MET A O 1
ATOM 1507 N N . LEU A 1 191 ? -14.284 3.609 13.432 1.00 85.25 191 LEU A N 1
ATOM 1508 C CA . LEU A 1 191 ? -14.304 4.587 14.524 1.00 85.25 191 LEU A CA 1
ATOM 1509 C C . LEU A 1 191 ? -15.715 5.132 14.798 1.00 85.25 191 LEU A C 1
ATOM 1511 O O . LEU A 1 191 ? -16.086 5.355 15.951 1.00 85.25 191 LEU A O 1
ATOM 1515 N N . GLY A 1 192 ? -16.525 5.303 13.748 1.00 83.25 192 GLY A N 1
ATOM 1516 C CA . GLY A 1 192 ? -17.902 5.780 13.859 1.00 83.25 192 GLY A CA 1
ATOM 1517 C C . GLY A 1 192 ? -18.875 4.753 14.446 1.00 83.25 192 GLY A C 1
ATOM 1518 O O . GLY A 1 192 ? -19.858 5.152 15.076 1.00 83.25 192 GLY A O 1
ATOM 1519 N N . VAL A 1 193 ? -18.597 3.454 14.278 1.00 83.25 193 VAL A N 1
ATOM 1520 C CA . VAL A 1 193 ? -19.492 2.350 14.676 1.00 83.25 193 VAL A CA 1
ATOM 1521 C C . VAL A 1 193 ? -19.061 1.612 15.952 1.00 83.25 193 VAL A C 1
ATOM 1523 O O . VAL A 1 193 ? -19.852 0.864 16.528 1.00 83.25 193 VAL A O 1
ATOM 1526 N N . ILE A 1 194 ? -17.838 1.838 16.446 1.00 83.56 194 ILE A N 1
ATOM 1527 C CA . ILE A 1 194 ? -17.348 1.262 17.714 1.00 83.56 194 ILE A CA 1
ATOM 1528 C C . ILE A 1 194 ? -18.046 1.891 18.931 1.00 83.56 194 ILE A C 1
ATOM 1530 O O . ILE A 1 194 ? -18.366 1.190 19.891 1.00 83.56 194 ILE A O 1
ATOM 1534 N N . THR A 1 195 ? -18.281 3.207 18.914 1.00 83.56 195 THR A N 1
ATOM 1535 C CA . THR A 1 195 ? -18.921 3.929 20.026 1.00 83.56 195 THR A CA 1
ATOM 1536 C C . THR A 1 195 ? -19.709 5.149 19.533 1.00 83.56 195 THR A C 1
ATOM 1538 O O . THR A 1 195 ? -19.257 5.833 18.608 1.00 83.56 195 THR A O 1
ATOM 1541 N N . PRO A 1 196 ? -20.878 5.462 20.129 1.00 79.12 196 PRO A N 1
ATOM 1542 C CA . PRO A 1 196 ? -21.621 6.685 19.833 1.00 79.12 196 PRO A CA 1
ATOM 1543 C C . PRO A 1 196 ? -21.089 7.909 20.601 1.00 79.12 196 PRO A C 1
ATOM 1545 O O . PRO A 1 196 ? -21.457 9.034 20.273 1.00 79.12 196 PRO A O 1
ATOM 1548 N N . ASN A 1 197 ? -20.236 7.717 21.617 1.00 85.12 197 ASN A N 1
ATOM 1549 C CA . ASN A 1 197 ? -19.732 8.795 22.472 1.00 85.12 197 ASN A CA 1
ATOM 1550 C C . ASN A 1 197 ? -18.590 9.572 21.791 1.00 85.12 197 ASN A C 1
ATOM 1552 O O . ASN A 1 197 ? -17.564 8.991 21.434 1.00 85.12 197 ASN A O 1
ATOM 1556 N N . SER A 1 198 ? -18.741 10.892 21.659 1.00 84.38 198 SER A N 1
ATOM 1557 C CA . SER A 1 198 ? -17.737 11.779 21.059 1.00 84.38 198 SER A CA 1
ATOM 1558 C C . SER A 1 198 ? -16.404 11.777 21.812 1.00 84.38 198 SER A C 1
ATOM 1560 O O . SER A 1 198 ? -15.359 11.757 21.171 1.00 84.38 198 SER A O 1
ATOM 1562 N N . VAL A 1 199 ? -16.414 11.718 23.147 1.00 86.12 199 VAL A N 1
ATOM 1563 C CA . VAL A 1 199 ? -15.188 11.710 23.969 1.00 86.12 199 VAL A CA 1
ATOM 1564 C C . VAL A 1 199 ? -14.374 10.438 23.724 1.00 86.12 199 VAL A C 1
ATOM 1566 O O . VAL A 1 199 ? -13.157 10.482 23.542 1.00 86.12 199 VAL A O 1
ATOM 1569 N N . GLU A 1 200 ? -15.054 9.293 23.660 1.00 85.81 200 GLU A N 1
ATOM 1570 C CA . GLU A 1 200 ? -14.425 8.003 23.369 1.00 85.81 200 GLU A CA 1
ATOM 1571 C C . GLU A 1 200 ? -13.917 7.932 21.921 1.00 85.81 200 GLU A C 1
ATOM 1573 O O . GLU A 1 200 ? -12.826 7.411 21.689 1.00 85.81 200 GLU A O 1
ATOM 1578 N N . ARG A 1 201 ? -14.638 8.524 20.955 1.00 85.06 201 ARG A N 1
ATOM 1579 C CA . ARG A 1 201 ? -14.161 8.667 19.566 1.00 85.06 201 ARG A CA 1
ATOM 1580 C C . ARG A 1 201 ? -12.897 9.510 19.477 1.00 85.06 201 ARG A C 1
ATOM 1582 O O . ARG A 1 201 ? -11.954 9.092 18.816 1.00 85.06 201 ARG A O 1
ATOM 1589 N N . THR A 1 202 ? -12.846 10.652 20.161 1.00 88.06 202 THR A N 1
ATOM 1590 C CA . THR A 1 202 ? -11.637 11.487 20.206 1.00 88.06 202 THR A CA 1
ATOM 1591 C C . THR A 1 202 ? -10.469 10.711 20.809 1.00 88.06 202 THR A C 1
ATOM 1593 O O . THR A 1 202 ? -9.386 10.704 20.234 1.00 88.06 202 THR A O 1
ATOM 1596 N N . SER A 1 203 ? -10.694 9.974 21.903 1.00 87.81 203 SER A N 1
ATOM 1597 C CA . SER A 1 203 ? -9.672 9.112 22.517 1.00 87.81 203 SER A CA 1
ATOM 1598 C C . SER A 1 203 ? -9.170 8.018 21.564 1.00 87.81 203 SER A C 1
ATOM 1600 O O . SER A 1 203 ? -7.962 7.790 21.490 1.00 87.81 203 SER A O 1
ATOM 1602 N N . LEU A 1 204 ? -10.066 7.367 20.813 1.00 87.06 204 LEU A N 1
ATOM 1603 C CA . LEU A 1 204 ? -9.695 6.395 19.780 1.00 87.06 204 LEU A CA 1
ATOM 1604 C C . LEU A 1 204 ? -8.880 7.038 18.657 1.00 87.06 204 LEU A C 1
ATOM 1606 O O . LEU A 1 204 ? -7.869 6.466 18.259 1.00 87.06 204 LEU A O 1
ATOM 1610 N N . SER A 1 205 ? -9.274 8.222 18.181 1.00 87.25 205 SER A N 1
ATOM 1611 C CA . SER A 1 205 ? -8.516 8.975 17.177 1.00 87.25 205 SER A CA 1
ATOM 1612 C C . SER A 1 205 ? -7.117 9.330 17.678 1.00 87.25 205 SER A C 1
ATOM 1614 O O . SER A 1 205 ? -6.149 9.157 16.947 1.00 87.25 205 SER A O 1
ATOM 1616 N N . SER A 1 206 ? -6.974 9.771 18.931 1.00 90.06 206 SER A N 1
ATOM 1617 C CA . SER A 1 206 ? -5.661 10.077 19.512 1.00 90.06 206 SER A CA 1
ATOM 1618 C C . SER A 1 206 ? -4.764 8.841 19.576 1.00 90.06 206 SER A C 1
ATOM 1620 O O . SER A 1 206 ? -3.613 8.899 19.156 1.00 90.06 206 SER A O 1
ATOM 1622 N N . ILE A 1 207 ? -5.287 7.708 20.053 1.00 88.38 207 ILE A N 1
ATOM 1623 C CA . ILE A 1 207 ? -4.522 6.452 20.135 1.00 88.38 207 ILE A CA 1
ATOM 1624 C C . ILE A 1 207 ? -4.182 5.918 18.738 1.00 88.38 207 ILE A C 1
ATOM 1626 O O . ILE A 1 207 ? -3.075 5.423 18.528 1.00 88.38 207 ILE A O 1
ATOM 1630 N N . LYS A 1 208 ? -5.098 6.076 17.777 1.00 87.94 208 LYS A N 1
ATOM 1631 C CA . LYS A 1 208 ? -4.864 5.814 16.355 1.00 87.94 208 LYS A CA 1
ATOM 1632 C C . LYS A 1 208 ? -3.656 6.613 15.849 1.00 87.94 208 LYS A C 1
ATOM 1634 O O . LYS A 1 208 ? -2.688 6.010 15.402 1.00 87.94 208 LYS A O 1
ATOM 1639 N N . PHE A 1 209 ? -3.646 7.935 16.041 1.00 87.75 209 PHE A N 1
ATOM 1640 C CA . PHE A 1 209 ? -2.519 8.780 15.632 1.00 87.75 209 PHE A CA 1
ATOM 1641 C C . PHE A 1 209 ? -1.202 8.399 16.308 1.00 87.75 209 PHE A C 1
ATOM 1643 O O . PHE A 1 209 ? -0.173 8.380 15.641 1.00 87.75 209 PHE A O 1
ATOM 1650 N N . VAL A 1 210 ? -1.206 8.050 17.597 1.00 91.38 210 VAL A N 1
ATOM 1651 C CA . VAL A 1 210 ? 0.009 7.551 18.267 1.00 91.38 210 VAL A CA 1
ATOM 1652 C C . VAL A 1 210 ? 0.535 6.293 17.568 1.00 91.38 210 VAL A C 1
ATOM 1654 O O . VAL A 1 210 ? 1.731 6.205 17.296 1.00 91.38 210 VAL A O 1
ATOM 1657 N N . GLY A 1 211 ? -0.349 5.355 17.214 1.00 87.44 211 GLY A N 1
ATOM 1658 C CA . GLY A 1 211 ? -0.002 4.179 16.415 1.00 87.44 211 GLY A CA 1
ATOM 1659 C C . GLY A 1 211 ? 0.608 4.546 15.060 1.00 87.44 211 GLY A C 1
ATOM 1660 O O . GLY A 1 211 ? 1.697 4.069 14.738 1.00 87.44 211 GLY A O 1
ATOM 1661 N N . ALA A 1 212 ? -0.031 5.446 14.307 1.00 87.88 212 ALA A N 1
ATOM 1662 C CA . ALA A 1 212 ? 0.486 5.943 13.031 1.00 87.88 212 ALA A CA 1
ATOM 1663 C C . ALA A 1 212 ? 1.870 6.588 13.151 1.00 87.88 212 ALA A C 1
ATOM 1665 O O . ALA A 1 212 ? 2.754 6.319 12.338 1.00 87.88 212 ALA A O 1
ATOM 1666 N N . PHE A 1 213 ? 2.079 7.430 14.164 1.00 88.94 213 PHE A N 1
ATOM 1667 C CA . PHE A 1 213 ? 3.358 8.100 14.389 1.00 88.94 213 PHE A CA 1
ATOM 1668 C C . PHE A 1 213 ? 4.464 7.113 14.756 1.00 88.94 213 PHE A C 1
ATOM 1670 O O . PHE A 1 213 ? 5.555 7.194 14.194 1.00 88.94 213 PHE A O 1
ATOM 1677 N N . LEU A 1 214 ? 4.192 6.166 15.656 1.00 88.62 214 LEU A N 1
ATOM 1678 C CA . LEU A 1 214 ? 5.171 5.150 16.043 1.00 88.62 214 LEU A CA 1
ATOM 1679 C C . LEU A 1 214 ? 5.525 4.240 14.861 1.00 88.62 214 LEU A C 1
ATOM 1681 O O . LEU A 1 214 ? 6.702 4.009 14.601 1.00 88.62 214 LEU A O 1
ATOM 1685 N N . GLY A 1 215 ? 4.526 3.744 14.132 1.00 83.88 215 GLY A N 1
ATOM 1686 C CA . GLY A 1 215 ? 4.740 2.821 13.016 1.00 83.88 215 GLY A CA 1
ATOM 1687 C C . GLY A 1 215 ? 5.345 3.527 11.815 1.00 83.88 215 GLY A C 1
ATOM 1688 O O . GLY A 1 215 ? 6.454 3.217 11.394 1.00 83.88 215 GLY A O 1
ATOM 1689 N N . GLY A 1 216 ? 4.639 4.524 11.291 1.00 81.75 216 GLY A N 1
ATOM 1690 C CA . GLY A 1 216 ? 5.092 5.285 10.137 1.00 81.75 216 GLY A CA 1
ATOM 1691 C C . GLY A 1 216 ? 6.355 6.082 10.448 1.00 81.75 216 GLY A C 1
ATOM 1692 O O . GLY A 1 216 ? 7.420 5.806 9.923 1.00 81.75 216 GLY A O 1
ATOM 1693 N N . ASN A 1 217 ? 6.294 7.081 11.319 1.00 81.44 217 ASN A N 1
ATOM 1694 C CA . ASN A 1 217 ? 7.415 8.017 11.418 1.00 81.44 217 ASN A CA 1
ATOM 1695 C C . ASN A 1 217 ? 8.630 7.458 12.161 1.00 81.44 217 ASN A C 1
ATOM 1697 O O . ASN A 1 217 ? 9.751 7.761 11.765 1.00 81.44 217 ASN A O 1
ATOM 1701 N N . ILE A 1 218 ? 8.441 6.660 13.215 1.00 86.69 218 ILE A N 1
ATOM 1702 C CA . ILE A 1 218 ? 9.580 6.158 13.994 1.00 86.69 218 ILE A CA 1
ATOM 1703 C C . ILE A 1 218 ? 10.141 4.878 13.378 1.00 86.69 218 ILE A C 1
ATOM 1705 O O . ILE A 1 218 ? 11.311 4.843 12.999 1.00 86.69 218 ILE A O 1
ATOM 1709 N N . VAL A 1 219 ? 9.327 3.830 13.245 1.00 86.75 219 VAL A N 1
ATOM 1710 C CA . VAL A 1 219 ? 9.822 2.534 12.760 1.00 86.75 219 VAL A CA 1
ATOM 1711 C C . VAL A 1 219 ? 10.273 2.624 11.305 1.00 86.75 219 VAL A C 1
ATOM 1713 O O . VAL A 1 219 ? 11.394 2.214 11.002 1.00 86.75 219 VAL A O 1
ATOM 1716 N N . VAL A 1 220 ? 9.467 3.201 10.409 1.00 86.50 220 VAL A N 1
ATOM 1717 C CA . VAL A 1 220 ? 9.850 3.257 8.990 1.00 86.50 220 VAL A CA 1
ATOM 1718 C C . VAL A 1 220 ? 11.023 4.207 8.763 1.00 86.50 220 VAL A C 1
ATOM 1720 O O . VAL A 1 220 ? 12.019 3.793 8.178 1.00 86.50 220 VAL A O 1
ATOM 1723 N N . SER A 1 221 ? 10.965 5.446 9.252 1.00 84.25 221 SER A N 1
ATOM 1724 C CA . SER A 1 221 ? 12.009 6.427 8.917 1.00 84.25 221 SER A CA 1
ATOM 1725 C C . SER A 1 221 ? 13.365 6.137 9.571 1.00 84.25 221 SER A C 1
ATOM 1727 O O . SER A 1 221 ? 14.395 6.416 8.961 1.00 84.25 221 SER A O 1
ATOM 1729 N N . PHE A 1 222 ? 13.397 5.586 10.793 1.00 84.56 222 PHE A N 1
ATOM 1730 C CA . PHE A 1 222 ? 14.663 5.331 11.499 1.00 84.56 222 PHE A CA 1
ATOM 1731 C C . PHE A 1 222 ? 15.151 3.888 11.378 1.00 84.56 222 PHE A C 1
ATOM 1733 O O . PHE A 1 222 ? 16.347 3.662 11.188 1.00 84.56 222 PHE A O 1
ATOM 1740 N N . PHE A 1 223 ? 14.260 2.901 11.498 1.00 86.44 223 PHE A N 1
ATOM 1741 C CA . PHE A 1 223 ? 14.673 1.502 11.642 1.00 86.44 223 PHE A CA 1
ATOM 1742 C C . PHE A 1 223 ? 14.626 0.713 10.338 1.00 86.44 223 PHE A C 1
ATOM 1744 O O . PHE A 1 223 ? 15.384 -0.245 10.195 1.00 86.44 223 PHE A O 1
ATOM 1751 N N . LEU A 1 224 ? 13.807 1.106 9.360 1.00 87.06 224 LEU A N 1
ATOM 1752 C CA . LEU A 1 224 ? 13.612 0.287 8.164 1.00 87.06 224 LEU A CA 1
ATOM 1753 C C . LEU A 1 224 ? 14.897 0.097 7.361 1.00 87.06 224 LEU A C 1
ATOM 1755 O O . LEU A 1 224 ? 15.261 -1.034 7.050 1.00 87.06 224 LEU A O 1
ATOM 1759 N N . LEU A 1 225 ? 15.625 1.176 7.063 1.00 86.69 225 LEU A N 1
ATOM 1760 C CA . LEU A 1 225 ? 16.889 1.066 6.326 1.00 86.69 225 LEU A CA 1
ATOM 1761 C C . LEU A 1 225 ? 17.959 0.304 7.115 1.00 86.69 225 LEU A C 1
ATOM 1763 O O . LEU A 1 225 ? 18.808 -0.354 6.511 1.00 86.69 225 LEU A O 1
ATOM 1767 N N . LEU A 1 226 ? 17.920 0.367 8.449 1.00 87.19 226 LEU A N 1
ATOM 1768 C CA . LEU A 1 226 ? 18.805 -0.428 9.295 1.00 87.19 226 LEU A CA 1
ATOM 1769 C C . LEU A 1 226 ? 18.481 -1.921 9.153 1.00 87.19 226 LEU A C 1
ATOM 1771 O O . LEU A 1 226 ? 19.393 -2.718 8.941 1.00 87.19 226 LEU A O 1
ATOM 1775 N N . CYS A 1 227 ? 17.196 -2.288 9.176 1.00 86.94 227 CYS A N 1
ATOM 1776 C CA . CYS A 1 227 ? 16.741 -3.653 8.916 1.00 86.94 227 CYS A CA 1
ATOM 1777 C C . CYS A 1 227 ? 17.140 -4.130 7.516 1.00 86.94 227 CYS A C 1
ATOM 1779 O O . CYS A 1 227 ? 17.705 -5.212 7.399 1.00 86.94 227 CYS A O 1
ATOM 1781 N N . VAL A 1 228 ? 16.938 -3.317 6.473 1.00 87.81 228 VAL A N 1
ATOM 1782 C CA . VAL A 1 228 ? 17.304 -3.674 5.090 1.00 87.81 228 VAL A CA 1
ATOM 1783 C C . VAL A 1 228 ? 18.801 -3.950 4.971 1.00 87.81 228 VAL A C 1
ATOM 1785 O O . VAL A 1 228 ? 19.194 -4.966 4.401 1.00 87.81 228 VAL A O 1
ATOM 1788 N N . LYS A 1 229 ? 19.649 -3.080 5.532 1.00 87.62 229 LYS A N 1
ATOM 1789 C CA . LYS A 1 229 ? 21.109 -3.256 5.489 1.00 87.62 229 LYS A CA 1
ATOM 1790 C C . LYS A 1 229 ? 21.561 -4.482 6.276 1.00 87.62 229 LYS A C 1
ATOM 1792 O O . LYS A 1 229 ? 22.417 -5.224 5.803 1.00 87.62 229 LYS A O 1
ATOM 1797 N N . TRP A 1 230 ? 20.984 -4.696 7.456 1.00 89.19 230 TRP A N 1
ATOM 1798 C CA . TRP A 1 230 ? 21.357 -5.801 8.333 1.00 89.19 230 TRP A CA 1
ATOM 1799 C C . TRP A 1 230 ? 20.895 -7.161 7.789 1.00 89.19 230 TRP A C 1
ATOM 1801 O O . TRP A 1 230 ? 21.681 -8.103 7.741 1.00 89.19 230 TRP A O 1
ATOM 1811 N N . LEU A 1 231 ? 19.652 -7.252 7.309 1.00 88.31 231 LEU A N 1
ATOM 1812 C CA . LEU A 1 231 ? 19.076 -8.480 6.750 1.00 88.31 231 LEU A CA 1
ATOM 1813 C C . LEU A 1 231 ? 19.593 -8.789 5.345 1.00 88.31 231 LEU A C 1
ATOM 1815 O O . LEU A 1 231 ? 19.665 -9.953 4.965 1.00 88.31 231 LEU A O 1
ATOM 1819 N N . GLY A 1 232 ? 19.940 -7.761 4.568 1.00 83.75 232 GLY A N 1
ATOM 1820 C CA . GLY A 1 232 ? 20.408 -7.931 3.196 1.00 83.75 232 GLY A CA 1
ATOM 1821 C C . GLY A 1 232 ? 21.821 -8.495 3.086 1.00 83.75 232 GLY A C 1
ATOM 1822 O O . GLY A 1 232 ? 22.153 -9.036 2.040 1.00 83.75 232 GLY A O 1
ATOM 1823 N N . GLN A 1 233 ? 22.659 -8.369 4.126 1.00 83.81 233 GLN A N 1
ATOM 1824 C CA . GLN A 1 233 ? 24.056 -8.843 4.134 1.00 83.81 233 GLN A CA 1
ATOM 1825 C C . GLN A 1 233 ? 24.845 -8.474 2.854 1.00 83.81 233 GLN A C 1
ATOM 1827 O O . GLN A 1 233 ? 25.654 -9.250 2.355 1.00 83.81 233 GLN A O 1
ATOM 1832 N N . GLY A 1 234 ? 24.589 -7.283 2.296 1.00 80.69 234 GLY A N 1
ATOM 1833 C CA . GLY A 1 234 ? 25.196 -6.798 1.047 1.00 80.69 234 GLY A CA 1
ATOM 1834 C C . GLY A 1 234 ? 24.328 -6.938 -0.213 1.00 80.69 234 GLY A C 1
ATOM 1835 O O . GLY A 1 234 ? 24.599 -6.259 -1.199 1.00 80.69 234 GLY A O 1
ATOM 1836 N N . ASN A 1 235 ? 23.248 -7.726 -0.188 1.00 86.31 235 ASN A N 1
ATOM 1837 C CA . ASN A 1 235 ? 22.258 -7.804 -1.265 1.00 86.31 235 ASN A CA 1
ATOM 1838 C C . ASN A 1 235 ? 21.025 -6.942 -0.945 1.00 86.31 235 ASN A C 1
ATOM 1840 O O . ASN A 1 235 ? 20.203 -7.283 -0.090 1.00 86.31 235 ASN A O 1
ATOM 1844 N N . ALA A 1 236 ? 20.874 -5.829 -1.668 1.00 83.75 236 ALA A N 1
ATOM 1845 C CA . ALA A 1 236 ? 19.762 -4.905 -1.469 1.00 83.75 236 ALA A CA 1
ATOM 1846 C C . ALA A 1 236 ? 18.394 -5.568 -1.715 1.00 83.75 236 ALA A C 1
ATOM 1848 O O . ALA A 1 236 ? 17.489 -5.399 -0.901 1.00 83.75 236 ALA A O 1
ATOM 1849 N N . ALA A 1 237 ? 18.246 -6.363 -2.781 1.00 84.00 237 ALA A N 1
ATOM 1850 C CA . ALA A 1 237 ? 16.976 -7.007 -3.126 1.00 84.00 237 ALA A CA 1
ATOM 1851 C C . ALA A 1 237 ? 16.487 -7.950 -2.018 1.00 84.00 237 ALA A C 1
ATOM 1853 O O . ALA A 1 237 ? 15.333 -7.870 -1.598 1.00 84.00 237 ALA A O 1
ATOM 1854 N N . GLN A 1 238 ? 17.387 -8.780 -1.484 1.00 85.62 238 GLN A N 1
ATOM 1855 C CA . GLN A 1 238 ? 17.066 -9.673 -0.368 1.00 85.62 238 GLN A CA 1
ATOM 1856 C C . GLN A 1 238 ? 16.778 -8.898 0.924 1.00 85.62 238 GLN A C 1
ATOM 1858 O O . GLN A 1 238 ? 15.836 -9.232 1.640 1.00 85.62 238 GLN A O 1
ATOM 1863 N N . GLY A 1 239 ? 17.531 -7.827 1.200 1.00 88.19 239 GLY A N 1
ATOM 1864 C CA . GLY A 1 239 ? 17.306 -6.976 2.371 1.00 88.19 239 GLY A CA 1
ATOM 1865 C C . GLY A 1 239 ? 15.906 -6.364 2.399 1.00 88.19 239 GLY A C 1
ATOM 1866 O O . GLY A 1 239 ? 15.228 -6.415 3.429 1.00 88.19 239 GLY A O 1
ATOM 1867 N N . TRP A 1 240 ? 15.440 -5.843 1.262 1.00 88.69 240 TRP A N 1
ATOM 1868 C CA . TRP A 1 240 ? 14.076 -5.333 1.109 1.00 88.69 240 TRP A CA 1
ATOM 1869 C C . TRP A 1 240 ? 13.029 -6.434 1.275 1.00 88.69 240 TRP A C 1
ATOM 1871 O O . TRP A 1 240 ? 12.095 -6.265 2.060 1.00 88.69 240 TRP A O 1
ATOM 1881 N N . GLN A 1 241 ? 13.213 -7.582 0.621 1.00 88.06 241 GLN A N 1
ATOM 1882 C CA . GLN A 1 241 ? 12.276 -8.704 0.700 1.00 88.06 241 GLN A CA 1
ATOM 1883 C C . GLN A 1 241 ? 12.118 -9.241 2.134 1.00 88.06 241 GLN A C 1
ATOM 1885 O O . GLN A 1 241 ? 10.994 -9.434 2.607 1.00 88.06 241 GLN A O 1
ATOM 1890 N N . TYR A 1 242 ? 13.217 -9.450 2.865 1.00 88.56 242 TYR A N 1
ATOM 1891 C CA . TYR A 1 242 ? 13.167 -9.928 4.251 1.00 88.56 242 TYR A CA 1
ATOM 1892 C C . TYR A 1 242 ? 12.561 -8.894 5.195 1.00 88.56 242 TYR A C 1
ATOM 1894 O O . TYR A 1 242 ? 11.739 -9.242 6.043 1.00 88.56 242 TYR A O 1
ATOM 1902 N N . THR A 1 243 ? 12.890 -7.615 5.009 1.00 89.69 243 THR A N 1
ATOM 1903 C CA . THR A 1 243 ? 12.293 -6.529 5.799 1.00 89.69 243 THR A CA 1
ATOM 1904 C C . THR A 1 243 ? 10.779 -6.481 5.597 1.00 89.69 243 THR A C 1
ATOM 1906 O O . THR A 1 243 ? 10.021 -6.418 6.564 1.00 89.69 243 THR A O 1
ATOM 1909 N N . PHE A 1 244 ? 10.315 -6.618 4.354 1.00 87.31 244 PHE A N 1
ATOM 1910 C CA . PHE A 1 244 ? 8.889 -6.677 4.045 1.00 87.31 244 PHE A CA 1
ATOM 1911 C C . PHE A 1 244 ? 8.212 -7.983 4.434 1.00 87.31 244 PHE A C 1
ATOM 1913 O O . PHE A 1 244 ? 7.005 -7.989 4.636 1.00 87.31 244 PHE A O 1
ATOM 1920 N N . THR A 1 245 ? 8.958 -9.066 4.625 1.00 87.62 245 THR A N 1
ATOM 1921 C CA . THR A 1 245 ? 8.424 -10.285 5.245 1.00 87.62 245 THR A CA 1
ATOM 1922 C C . THR A 1 245 ? 8.129 -10.053 6.731 1.00 87.62 245 THR A C 1
ATOM 1924 O O . THR A 1 245 ? 7.088 -10.478 7.230 1.00 87.62 245 THR A O 1
ATOM 1927 N N . ILE A 1 246 ? 8.985 -9.299 7.432 1.00 87.31 246 ILE A N 1
ATOM 1928 C CA . ILE A 1 246 ? 8.768 -8.909 8.836 1.00 87.31 246 ILE A CA 1
ATOM 1929 C C . ILE A 1 246 ? 7.600 -7.918 8.959 1.00 87.31 246 ILE A C 1
ATOM 1931 O O . ILE A 1 246 ? 6.723 -8.100 9.803 1.00 87.31 246 ILE A O 1
ATOM 1935 N N . ILE A 1 247 ? 7.534 -6.902 8.093 1.00 86.69 247 ILE A N 1
ATOM 1936 C CA . ILE A 1 247 ? 6.388 -5.972 8.028 1.00 86.69 247 ILE A CA 1
ATOM 1937 C C . ILE A 1 247 ? 5.110 -6.717 7.581 1.00 86.69 247 ILE A C 1
ATOM 1939 O O . ILE A 1 247 ? 4.019 -6.463 8.092 1.00 86.69 247 ILE A O 1
ATOM 1943 N N . GLY A 1 248 ? 5.262 -7.713 6.706 1.00 82.88 248 GLY A N 1
ATOM 1944 C CA . GLY A 1 248 ? 4.297 -8.763 6.366 1.00 82.88 248 GLY A CA 1
ATOM 1945 C C . GLY A 1 248 ? 3.653 -9.366 7.601 1.00 82.88 248 GLY A C 1
ATOM 1946 O O . GLY A 1 248 ? 2.439 -9.303 7.782 1.00 82.88 248 GLY A O 1
ATOM 1947 N N . ALA A 1 249 ? 4.485 -9.883 8.503 1.00 80.75 249 ALA A N 1
ATOM 1948 C CA . ALA A 1 249 ? 4.042 -10.459 9.765 1.00 80.75 249 ALA A CA 1
ATOM 1949 C C . ALA A 1 249 ? 3.353 -9.434 10.683 1.00 80.75 249 ALA A C 1
ATOM 1951 O O . ALA A 1 249 ? 2.436 -9.802 11.414 1.00 80.75 249 ALA A O 1
ATOM 1952 N N . ALA A 1 250 ? 3.694 -8.143 10.613 1.00 78.81 250 ALA A N 1
ATOM 1953 C CA . ALA A 1 250 ? 2.954 -7.105 11.338 1.00 78.81 250 ALA A CA 1
ATOM 1954 C C . ALA A 1 250 ? 1.493 -6.952 10.865 1.00 78.81 250 ALA A C 1
ATOM 1956 O O . ALA A 1 250 ? 0.670 -6.446 11.626 1.00 78.81 250 ALA A O 1
ATOM 1957 N N . ALA A 1 251 ? 1.102 -7.482 9.699 1.00 74.62 251 ALA A N 1
ATOM 1958 C CA . ALA A 1 251 ? -0.312 -7.585 9.323 1.00 74.62 251 ALA A CA 1
ATOM 1959 C C . ALA A 1 251 ? -1.118 -8.517 10.254 1.00 74.62 251 ALA A C 1
ATOM 1961 O O . ALA A 1 251 ? -2.338 -8.382 10.340 1.00 74.62 251 ALA A O 1
ATOM 1962 N N . ILE A 1 252 ? -0.461 -9.404 11.023 1.00 76.00 252 ILE A N 1
ATOM 1963 C CA . ILE A 1 252 ? -1.102 -10.215 12.077 1.00 76.00 252 ILE A CA 1
ATOM 1964 C C . ILE A 1 252 ? -1.770 -9.320 13.129 1.00 76.00 252 ILE A C 1
ATOM 1966 O O . ILE A 1 252 ? -2.772 -9.696 13.739 1.00 76.00 252 ILE A O 1
ATOM 1970 N N . VAL A 1 253 ? -1.280 -8.093 13.307 1.00 80.44 253 VAL A N 1
ATOM 1971 C CA . VAL A 1 253 ? -1.880 -7.118 14.219 1.00 80.44 253 VAL A CA 1
ATOM 1972 C C . VAL A 1 253 ? -3.324 -6.785 13.821 1.00 80.44 253 VAL A C 1
ATOM 1974 O O . VAL A 1 253 ? -4.158 -6.607 14.707 1.00 80.44 253 VAL A O 1
ATOM 1977 N N . PHE A 1 254 ? -3.678 -6.821 12.530 1.00 79.06 254 PHE A N 1
ATOM 1978 C CA . PHE A 1 254 ? -5.069 -6.642 12.097 1.00 79.06 254 PHE A CA 1
ATOM 1979 C C . PHE A 1 254 ? -5.996 -7.767 12.577 1.00 79.06 254 PHE A C 1
ATOM 1981 O O . PHE A 1 254 ? -7.151 -7.491 12.907 1.00 79.06 254 PHE A O 1
ATOM 1988 N N . PHE A 1 255 ? -5.506 -9.010 12.708 1.00 79.31 255 PHE A N 1
ATOM 1989 C CA . PHE A 1 255 ? -6.277 -10.082 13.354 1.00 79.31 255 PHE A CA 1
ATOM 1990 C C . PHE A 1 255 ? -6.552 -9.748 14.821 1.00 79.31 255 PHE A C 1
ATOM 1992 O O . PHE A 1 255 ? -7.677 -9.905 15.298 1.00 79.31 255 PHE A O 1
ATOM 1999 N N . VAL A 1 256 ? -5.547 -9.243 15.541 1.00 77.00 256 VAL A N 1
ATOM 2000 C CA . VAL A 1 256 ? -5.705 -8.833 16.945 1.00 77.00 256 VAL A CA 1
ATOM 2001 C C . VAL A 1 256 ? -6.733 -7.706 17.064 1.00 77.00 256 VAL A C 1
ATOM 2003 O O . VAL A 1 256 ? -7.604 -7.756 17.938 1.00 77.00 256 VAL A O 1
ATOM 2006 N N . THR A 1 257 ? -6.699 -6.727 16.157 1.00 79.31 257 THR A N 1
ATOM 2007 C CA . THR A 1 257 ? -7.710 -5.667 16.076 1.00 79.31 257 THR A CA 1
ATOM 2008 C C . THR A 1 257 ? -9.099 -6.241 15.815 1.00 79.31 257 THR A C 1
ATOM 2010 O O . THR A 1 257 ? -10.045 -5.847 16.494 1.00 79.31 257 THR A O 1
ATOM 2013 N N . PHE A 1 258 ? -9.247 -7.206 14.905 1.00 80.12 258 PHE A N 1
ATOM 2014 C CA . PHE A 1 258 ? -10.534 -7.846 14.626 1.00 80.12 258 PHE A CA 1
ATOM 2015 C C . PHE A 1 258 ? -11.137 -8.508 15.871 1.00 80.12 258 PHE A C 1
ATOM 2017 O O . PHE A 1 258 ? -12.300 -8.256 16.191 1.00 80.12 258 PHE A O 1
ATOM 2024 N N . PHE A 1 259 ? -10.366 -9.320 16.602 1.00 77.44 259 PHE A N 1
ATOM 2025 C CA . PHE A 1 259 ? -10.877 -10.035 17.779 1.00 77.44 259 PHE A CA 1
ATOM 2026 C C . PHE A 1 259 ? -11.177 -9.112 18.964 1.00 77.44 259 PHE A C 1
ATOM 2028 O O . PHE A 1 259 ? -12.084 -9.400 19.745 1.00 77.44 259 PHE A O 1
ATOM 2035 N N . ASN A 1 260 ? -10.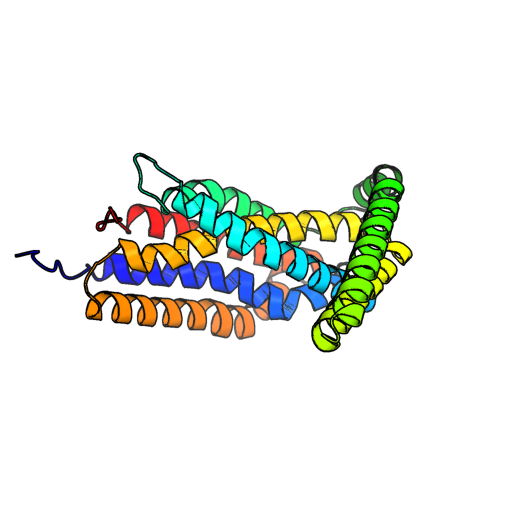445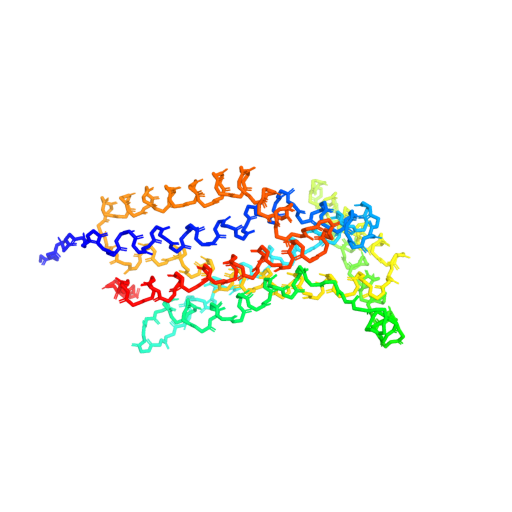 -8.003 19.091 1.00 80.19 260 ASN A N 1
ATOM 2036 C CA . ASN A 1 260 ? -10.581 -7.090 20.226 1.00 80.19 260 ASN A CA 1
ATOM 2037 C C . ASN A 1 260 ? -11.527 -5.917 19.976 1.00 80.19 260 ASN A C 1
ATOM 2039 O O . ASN A 1 260 ? -11.906 -5.261 20.937 1.00 80.19 260 ASN A O 1
ATOM 2043 N N . THR A 1 261 ? -11.900 -5.622 18.733 1.00 76.12 261 THR A N 1
ATOM 2044 C CA . THR A 1 261 ? -12.870 -4.561 18.431 1.00 76.12 261 THR A CA 1
ATOM 2045 C C . THR A 1 261 ? -14.257 -5.154 18.243 1.00 76.12 261 THR A C 1
ATOM 2047 O O . THR A 1 261 ? -14.412 -6.214 17.640 1.00 76.12 261 THR A O 1
ATOM 2050 N N . GLN A 1 262 ? -15.280 -4.471 18.755 1.00 76.44 262 GLN A N 1
ATOM 2051 C CA . GLN A 1 262 ? -16.676 -4.820 18.510 1.00 76.44 262 GLN A CA 1
ATOM 2052 C C . GLN A 1 262 ? -17.435 -3.611 17.976 1.00 76.44 262 GLN A C 1
ATOM 2054 O O . GLN A 1 262 ? -17.313 -2.498 18.491 1.00 76.44 262 GLN A O 1
ATOM 2059 N N . GLU A 1 263 ? -18.214 -3.843 16.923 1.00 78.00 263 GLU A N 1
ATOM 2060 C CA . GLU A 1 263 ? -19.126 -2.847 16.374 1.00 78.00 263 GLU A CA 1
ATOM 2061 C C . GLU A 1 263 ? -20.387 -2.829 17.242 1.00 78.00 263 GLU A C 1
ATOM 2063 O O . GLU A 1 263 ? -21.103 -3.826 17.319 1.00 78.00 263 GLU A O 1
ATOM 2068 N N . ARG A 1 264 ? -20.628 -1.711 17.936 1.00 76.69 264 ARG A N 1
ATOM 2069 C CA . ARG A 1 264 ? -21.754 -1.556 18.874 1.00 76.69 264 ARG A CA 1
ATOM 2070 C C . ARG A 1 264 ? -22.882 -0.705 18.301 1.00 76.69 264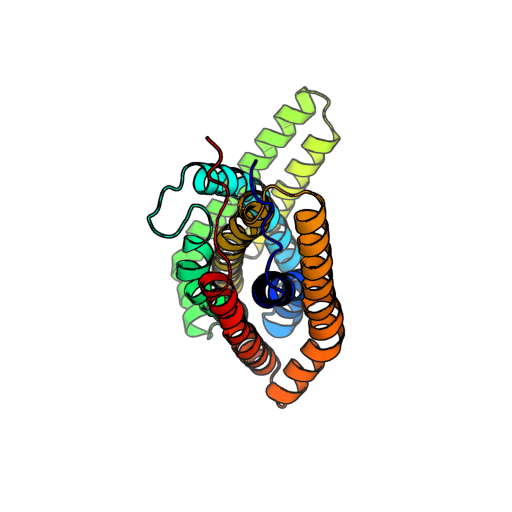 ARG A C 1
ATOM 2072 O O . ARG A 1 264 ? -24.022 -0.818 18.734 1.00 76.69 264 ARG A O 1
ATOM 2079 N N . VAL A 1 265 ? -22.564 0.169 17.348 1.00 68.62 265 VAL A N 1
ATOM 2080 C CA . VAL A 1 265 ? -23.520 1.099 16.748 1.00 68.62 265 VAL A CA 1
ATOM 2081 C C . VAL A 1 265 ? -23.875 0.611 15.351 1.00 68.62 265 VAL A C 1
ATOM 2083 O O . VAL A 1 265 ? -23.185 0.904 14.377 1.00 68.62 265 VAL A O 1
ATOM 2086 N N . THR A 1 266 ? -24.989 -0.102 15.234 1.00 58.47 266 THR A N 1
ATOM 2087 C CA . THR A 1 266 ? -25.683 -0.249 13.953 1.00 58.47 266 THR A CA 1
ATOM 2088 C C . THR A 1 266 ? -26.364 1.077 13.633 1.00 58.47 266 THR A C 1
ATOM 2090 O O . THR A 1 266 ? -27.379 1.413 14.241 1.00 58.47 266 THR A O 1
ATOM 2093 N N . ARG A 1 267 ? -25.794 1.859 12.705 1.00 49.91 267 ARG A N 1
ATOM 2094 C CA . ARG A 1 267 ? -26.544 2.944 12.052 1.00 49.91 267 ARG A CA 1
ATOM 2095 C C . ARG A 1 267 ? -27.779 2.309 11.399 1.00 49.91 267 ARG A C 1
ATOM 2097 O O . ARG A 1 267 ? -27.608 1.427 10.557 1.00 49.91 267 ARG A O 1
ATOM 2104 N N . GLN A 1 268 ? -28.971 2.705 11.854 1.00 38.78 268 GLN A N 1
ATOM 2105 C CA . GLN A 1 268 ? -30.203 2.561 11.075 1.00 38.78 268 GLN A CA 1
ATOM 2106 C C . GLN A 1 268 ? -30.078 3.371 9.786 1.00 38.78 268 GLN A C 1
ATOM 2108 O O . GLN A 1 268 ? -29.439 4.450 9.845 1.00 38.78 268 GLN A O 1
#

Radius of gyration: 20.72 Å; chains: 1; bounding box: 56×43×56 Å

Foldseek 3Di:
DPPFDQADPLLLLLLLLLLLLLLLLVLCCVPPLLVCCCPVLPDPSLLSVLLVVLLVVVLVVLLVVLLVCLVPADDPLDSLLVLLVPLLLVLLVLLLQLLAHDDPVQQVVQCVPCLVVLLVVLVVQLVVLQVVLVVCVVVVVNVSSVVSNVNSVSSVSCSVVRTSSSSSNNVSVSSNSSSSSNNVSSSVVLLVQQGVDPVSSVSSVVSNVVSSCCNNVPCSVPPLVVQLCVQCVPPNSRSSSVSSNVSSVSSVSSVSSSVSTGGHDDDD